Protein AF-A0A7Y0CGP8-F1 (afdb_monomer)

Solvent-accessible surface area (backbone atoms only — not comparable to full-atom values): 11977 Å² total; per-residue (Å²): 141,84,86,83,83,78,82,83,72,78,85,75,73,81,66,82,77,74,82,68,61,51,49,99,84,68,48,44,38,83,77,78,25,70,68,60,69,62,58,56,54,49,53,50,47,45,53,54,45,46,53,53,49,50,52,50,52,49,50,51,42,23,51,72,65,75,47,59,86,71,57,68,70,86,53,56,62,76,55,48,56,51,50,43,59,54,55,66,72,74,56,100,66,58,68,71,59,53,49,54,51,50,51,51,54,50,52,51,53,50,53,52,52,49,48,49,47,61,76,56,30,34,56,62,29,44,98,87,62,47,61,51,63,87,30,59,44,99,87,67,45,70,46,63,55,87,78,53,72,68,57,52,52,52,50,40,52,52,44,50,50,58,56,69,48,39,66,60,51,52,50,57,54,53,53,54,40,54,56,54,53,56,60,56,53,60,69,73,64,63,72,79,74,79,78,79,127

pLDDT: mean 83.54, std 15.17, range [39.06, 98.62]

Radius of gyration: 27.86 Å; Cα contacts (8 Å, |Δi|>4): 158; chains: 1; bounding box: 65×46×109 Å

Secondary structure (DSSP, 8-state):
------------PPPPPP---B-TTS-BHHHH-S--HHHHHHHHHHHHHHHHHHHHHHHHHHHHHT--TTTTTTS-HHHHHHHHHHHHTTS---HHHHHHHHHHHHHHHHHHHHHHHHHHS--B-STTSPBP--EE-TTS-EE-----HHHHHHHHHHHHHHHHHHHHHHHHHHHHHHHHHHHHHHHHTS-------

Structure (mmCIF, N/CA/C/O backbone):
data_AF-A0A7Y0CGP8-F1
#
_entry.id   AF-A0A7Y0CGP8-F1
#
loop_
_atom_site.group_PDB
_atom_site.id
_atom_site.type_symbol
_atom_site.label_atom_id
_atom_site.label_alt_id
_atom_site.label_comp_id
_atom_site.label_asym_id
_atom_site.label_entity_id
_atom_site.label_seq_id
_atom_site.pdbx_PDB_ins_code
_atom_site.Cartn_x
_atom_site.Cartn_y
_atom_site.Cartn_z
_atom_site.occupancy
_atom_site.B_iso_or_equiv
_atom_site.auth_seq_id
_atom_site.auth_comp_id
_atom_site.auth_asym_id
_atom_site.auth_atom_id
_atom_site.pdbx_PDB_model_num
ATOM 1 N N . MET A 1 1 ? 18.234 33.475 -67.971 1.00 39.06 1 MET A N 1
ATOM 2 C CA . MET A 1 1 ? 17.932 32.050 -68.211 1.00 39.06 1 MET A CA 1
ATOM 3 C C . MET A 1 1 ? 18.313 31.293 -66.950 1.00 39.06 1 MET A C 1
ATOM 5 O O . MET A 1 1 ? 19.488 31.055 -66.729 1.00 39.06 1 MET A O 1
ATOM 9 N N . THR A 1 2 ? 17.344 31.040 -66.076 1.00 39.81 2 THR A N 1
ATOM 10 C CA . THR A 1 2 ? 17.516 30.363 -64.780 1.00 39.81 2 THR A CA 1
ATOM 11 C C . THR A 1 2 ? 16.629 29.128 -64.804 1.00 39.81 2 THR A C 1
ATOM 13 O O . THR A 1 2 ? 15.408 29.255 -64.776 1.00 39.81 2 THR A O 1
ATOM 16 N N . GLY A 1 3 ? 17.249 27.958 -64.969 1.00 40.06 3 GLY A N 1
ATOM 17 C CA . GLY A 1 3 ? 16.572 26.664 -65.001 1.00 40.06 3 GLY A CA 1
ATOM 18 C C . GLY A 1 3 ? 16.255 26.188 -63.588 1.00 40.06 3 GLY A C 1
ATOM 19 O O . GLY A 1 3 ? 17.119 26.210 -62.716 1.00 40.06 3 GLY A O 1
ATOM 20 N N . THR A 1 4 ? 15.005 25.800 -63.367 1.00 44.28 4 THR A N 1
ATOM 21 C CA . THR A 1 4 ? 14.509 25.204 -62.125 1.00 44.28 4 THR A CA 1
ATOM 22 C C . THR A 1 4 ? 14.448 23.696 -62.352 1.00 44.28 4 THR A C 1
ATOM 24 O O . THR A 1 4 ? 13.546 23.216 -63.034 1.00 44.28 4 THR A O 1
ATOM 27 N N . GLU A 1 5 ? 15.434 22.950 -61.853 1.00 47.06 5 GLU A N 1
ATOM 28 C CA . GLU A 1 5 ? 15.395 21.485 -61.866 1.00 47.06 5 GLU A CA 1
ATOM 29 C C . GLU A 1 5 ? 14.486 21.001 -60.733 1.00 47.06 5 GLU A C 1
ATOM 31 O O . GLU A 1 5 ? 14.739 21.235 -59.551 1.00 47.06 5 GLU A O 1
ATOM 36 N N . SER A 1 6 ? 13.380 20.369 -61.120 1.00 52.38 6 SER A N 1
ATOM 37 C CA . SER A 1 6 ? 12.450 19.704 -60.216 1.00 52.38 6 SER A CA 1
ATOM 38 C C . SER A 1 6 ? 13.020 18.328 -59.868 1.00 52.38 6 SER A C 1
ATOM 40 O O . SER A 1 6 ? 13.160 17.468 -60.735 1.00 52.38 6 SER A O 1
ATOM 42 N N . LEU A 1 7 ? 13.406 18.148 -58.604 1.00 50.66 7 LEU A N 1
ATOM 43 C CA . LEU A 1 7 ? 13.828 16.865 -58.046 1.00 50.66 7 LEU A CA 1
ATOM 44 C C . LEU A 1 7 ? 12.589 15.997 -57.794 1.00 50.66 7 LEU A C 1
ATOM 46 O O . LEU A 1 7 ? 12.014 16.019 -56.704 1.00 50.66 7 LEU A O 1
ATOM 50 N N . ASP A 1 8 ? 12.200 15.227 -58.811 1.00 56.41 8 ASP A N 1
ATOM 51 C CA . ASP A 1 8 ? 11.311 14.074 -58.664 1.00 56.41 8 ASP A CA 1
ATOM 52 C C . ASP A 1 8 ? 11.961 13.086 -57.688 1.00 56.41 8 ASP A C 1
ATOM 54 O O . ASP A 1 8 ? 12.893 12.348 -58.017 1.00 56.41 8 ASP A O 1
ATOM 58 N N . THR A 1 9 ? 11.504 13.117 -56.438 1.00 55.75 9 THR A N 1
ATOM 59 C CA . THR A 1 9 ? 11.929 12.153 -55.426 1.00 55.75 9 THR A CA 1
ATOM 60 C C . THR A 1 9 ? 11.045 10.922 -55.604 1.00 55.75 9 THR A C 1
ATOM 62 O O . THR A 1 9 ? 9.830 11.048 -55.448 1.00 55.75 9 THR A O 1
ATOM 65 N N . PRO A 1 10 ? 11.595 9.747 -55.961 1.00 60.41 10 PRO A N 1
ATOM 66 C CA . PRO A 1 10 ? 10.784 8.565 -56.192 1.00 60.41 10 PRO A CA 1
ATOM 67 C C . PRO A 1 10 ? 10.008 8.212 -54.926 1.00 60.41 10 PRO A C 1
ATOM 69 O O . PRO A 1 10 ? 10.566 8.171 -53.826 1.00 60.41 10 PRO A O 1
ATOM 72 N N . ASP A 1 11 ? 8.718 7.965 -55.126 1.00 60.84 11 ASP A N 1
ATOM 73 C CA . ASP A 1 11 ? 7.735 7.564 -54.130 1.00 60.84 11 ASP A CA 1
ATOM 74 C C . ASP A 1 11 ? 8.210 6.268 -53.447 1.00 60.84 11 ASP A C 1
ATOM 76 O O . ASP A 1 11 ? 8.036 5.154 -53.951 1.00 60.84 11 ASP A O 1
ATOM 80 N N . ARG A 1 12 ? 8.939 6.407 -52.332 1.00 60.16 12 ARG A N 1
ATOM 81 C CA . ARG A 1 12 ? 9.387 5.272 -51.522 1.00 60.16 12 ARG A CA 1
ATOM 82 C C . ARG A 1 12 ? 8.147 4.677 -50.876 1.00 60.16 12 ARG A C 1
ATOM 84 O O . ARG A 1 12 ? 7.706 5.152 -49.832 1.00 60.16 12 ARG A O 1
ATOM 91 N N . GLN A 1 13 ? 7.618 3.609 -51.470 1.00 60.06 13 GLN A N 1
ATOM 92 C CA . GLN A 1 13 ? 6.652 2.771 -50.775 1.00 60.06 13 GLN A CA 1
ATOM 93 C C . GLN A 1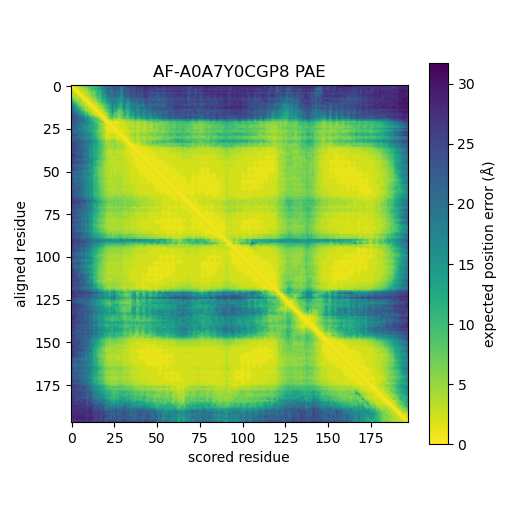 13 ? 7.288 2.306 -49.457 1.00 60.06 13 GLN A C 1
ATOM 95 O O . GLN A 1 13 ? 8.372 1.711 -49.490 1.00 60.06 13 GLN A O 1
ATOM 100 N N . PRO A 1 14 ? 6.677 2.604 -48.295 1.00 64.12 14 PRO A N 1
ATOM 101 C CA . PRO A 1 14 ? 7.176 2.096 -47.032 1.00 64.12 14 PRO A CA 1
ATOM 102 C C . PRO A 1 14 ? 7.122 0.572 -47.113 1.00 64.12 14 PRO A C 1
ATOM 104 O O . PRO A 1 14 ? 6.058 -0.013 -47.318 1.00 64.12 14 PRO A O 1
ATOM 107 N N . GLY A 1 15 ? 8.290 -0.065 -47.019 1.00 61.12 15 GLY A N 1
ATOM 108 C CA . GLY A 1 15 ? 8.369 -1.517 -46.917 1.00 61.12 15 GLY A CA 1
ATOM 109 C C . GLY A 1 15 ? 7.536 -2.019 -45.731 1.00 61.12 15 GLY A C 1
ATOM 110 O O . GLY A 1 15 ? 7.205 -1.232 -44.836 1.00 61.12 15 GLY A O 1
ATOM 111 N N . PRO A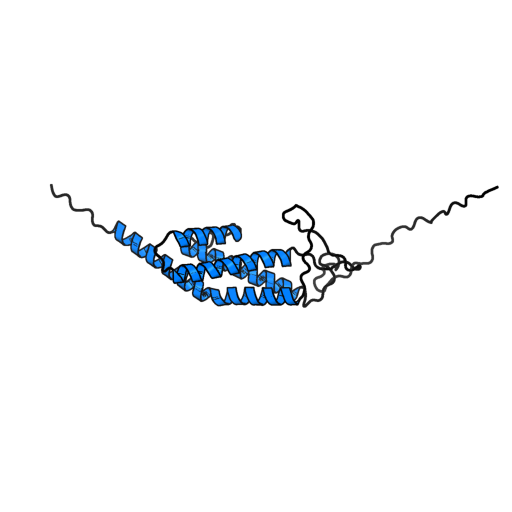 1 16 ? 7.186 -3.318 -45.703 1.00 59.88 16 PRO A N 1
ATOM 112 C CA . PRO A 1 16 ? 6.519 -3.895 -44.545 1.00 59.88 16 PRO A CA 1
ATOM 113 C C . PRO A 1 16 ? 7.337 -3.556 -43.291 1.00 59.88 16 PRO A C 1
ATOM 115 O O . PRO A 1 16 ? 8.571 -3.641 -43.342 1.00 59.88 16 PRO A O 1
ATOM 118 N N . PRO A 1 17 ? 6.689 -3.118 -42.195 1.00 59.69 17 PRO A N 1
ATOM 119 C CA . PRO A 1 17 ? 7.412 -2.786 -40.981 1.00 59.69 17 PRO A CA 1
ATOM 120 C C . PRO A 1 17 ? 8.252 -4.004 -40.579 1.00 59.69 17 PRO A C 1
ATOM 122 O O . PRO A 1 17 ? 7.752 -5.130 -40.684 1.00 59.69 17 PRO A O 1
ATOM 125 N N . PRO A 1 18 ? 9.520 -3.808 -40.176 1.00 65.00 18 PRO A N 1
ATOM 126 C CA . PRO A 1 18 ? 10.351 -4.909 -39.711 1.00 65.00 18 PRO A CA 1
ATOM 127 C C . PRO A 1 18 ? 9.575 -5.678 -38.643 1.00 65.00 18 PRO A C 1
ATOM 129 O O . PRO A 1 18 ? 8.923 -5.062 -37.796 1.00 65.00 18 PRO A O 1
ATOM 132 N N . GLU A 1 19 ? 9.592 -7.010 -38.730 1.00 68.12 19 GLU A N 1
ATOM 133 C CA . GLU A 1 19 ? 8.921 -7.872 -37.763 1.00 68.12 19 GLU A CA 1
ATOM 134 C C . GLU A 1 19 ? 9.382 -7.452 -36.366 1.00 68.12 19 GLU A C 1
ATOM 136 O O . GLU A 1 19 ? 10.567 -7.540 -36.041 1.00 68.12 19 GLU A O 1
ATOM 141 N N . ALA A 1 20 ? 8.465 -6.863 -35.593 1.00 67.31 20 ALA A N 1
ATOM 142 C CA . ALA A 1 20 ? 8.812 -6.285 -34.309 1.00 67.31 20 ALA A CA 1
ATOM 143 C C . ALA A 1 20 ? 9.388 -7.401 -33.441 1.00 67.31 20 ALA A C 1
ATOM 145 O O . ALA A 1 20 ? 8.715 -8.411 -33.216 1.00 67.31 20 ALA A O 1
ATOM 146 N N . ALA A 1 21 ? 10.629 -7.220 -32.983 1.00 77.75 21 ALA A N 1
ATOM 147 C CA . ALA A 1 21 ? 11.232 -8.115 -32.013 1.00 77.75 21 ALA A CA 1
ATOM 148 C C . ALA A 1 21 ? 10.261 -8.285 -30.834 1.00 77.75 21 ALA A C 1
ATOM 150 O O . ALA A 1 21 ? 9.607 -7.329 -30.403 1.00 77.75 21 ALA A O 1
ATOM 151 N N . ARG A 1 22 ? 10.081 -9.538 -30.419 1.00 85.00 22 ARG A N 1
ATOM 152 C CA . ARG A 1 22 ? 9.215 -9.921 -29.309 1.00 85.00 22 ARG A CA 1
ATOM 153 C C . ARG A 1 22 ? 10.081 -10.454 -28.185 1.00 85.00 22 ARG A C 1
ATOM 155 O O . ARG A 1 22 ? 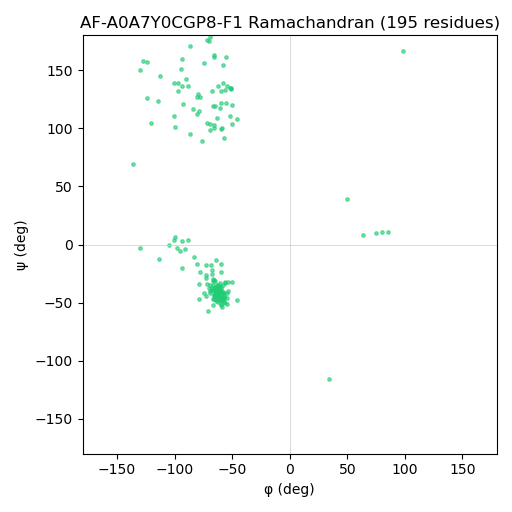11.070 -11.141 -28.448 1.00 85.00 22 ARG A O 1
ATOM 162 N N . ASP A 1 23 ? 9.666 -10.186 -26.958 1.00 83.31 23 ASP A N 1
ATOM 163 C CA . ASP A 1 23 ? 10.279 -10.778 -25.779 1.00 83.31 23 ASP A CA 1
ATOM 164 C C . ASP A 1 23 ? 9.989 -12.290 -25.675 1.00 83.31 23 ASP A C 1
ATOM 166 O O . ASP A 1 23 ? 9.278 -12.893 -26.489 1.00 83.31 23 ASP A O 1
ATOM 170 N N . THR A 1 24 ? 10.536 -12.920 -24.633 1.00 87.31 24 THR A N 1
ATOM 171 C CA . THR A 1 24 ? 10.343 -14.357 -24.364 1.00 87.31 24 THR A CA 1
ATOM 172 C C . THR A 1 24 ? 8.891 -14.742 -24.048 1.00 87.31 24 THR A C 1
ATOM 174 O O . THR A 1 24 ? 8.548 -15.924 -24.101 1.00 87.31 24 THR A O 1
ATOM 177 N N . PHE A 1 25 ? 8.024 -13.762 -23.781 1.00 86.31 25 PHE A N 1
ATOM 178 C CA . PHE A 1 25 ? 6.590 -13.918 -23.534 1.00 86.31 25 PHE A CA 1
ATOM 179 C C . PHE A 1 25 ? 5.738 -13.572 -24.769 1.00 86.31 25 PHE A C 1
ATOM 181 O O . PHE A 1 25 ? 4.507 -13.629 -24.713 1.00 86.31 25 PHE A O 1
ATOM 188 N N . GLY A 1 26 ? 6.371 -13.255 -25.904 1.00 87.31 26 GLY A N 1
ATOM 189 C CA . GLY A 1 26 ? 5.710 -12.931 -27.165 1.00 87.31 26 GLY A CA 1
ATOM 190 C C . GLY A 1 26 ? 5.173 -11.500 -27.253 1.00 87.31 26 GLY A C 1
ATOM 191 O O . GLY A 1 26 ? 4.429 -11.207 -28.202 1.00 87.31 26 GLY A O 1
ATOM 192 N N . VAL A 1 27 ? 5.528 -10.623 -26.308 1.00 84.62 27 VAL A N 1
ATOM 193 C CA . VAL A 1 27 ? 5.152 -9.206 -26.303 1.00 84.62 27 VAL A CA 1
ATOM 194 C C . VAL A 1 27 ? 6.086 -8.434 -27.235 1.00 84.62 27 VAL A C 1
ATOM 196 O O . VAL A 1 27 ? 7.301 -8.533 -27.088 1.00 84.62 27 VAL A O 1
ATOM 199 N N . PRO A 1 28 ? 5.563 -7.654 -28.197 1.00 82.44 28 PRO A N 1
ATOM 200 C CA . PRO A 1 28 ? 6.405 -6.806 -29.033 1.00 82.44 28 PRO A CA 1
ATOM 201 C C . PRO A 1 28 ? 7.148 -5.747 -28.207 1.00 82.44 28 PRO A C 1
ATOM 203 O O . PRO A 1 28 ? 6.519 -5.053 -27.404 1.00 82.44 28 PRO A O 1
ATOM 206 N N . ASP A 1 29 ? 8.440 -5.545 -28.483 1.00 76.50 29 ASP A N 1
ATOM 207 C CA . ASP A 1 29 ? 9.316 -4.571 -27.804 1.00 76.50 29 ASP A CA 1
ATOM 208 C C . ASP A 1 29 ? 8.701 -3.163 -27.729 1.00 76.50 29 ASP A C 1
ATOM 210 O O . ASP A 1 29 ? 8.904 -2.419 -26.774 1.00 76.50 29 ASP A O 1
ATOM 214 N N . ILE A 1 30 ? 7.908 -2.796 -28.738 1.00 74.88 30 ILE A N 1
ATOM 215 C CA . ILE A 1 30 ? 7.262 -1.484 -28.851 1.00 74.88 30 ILE A CA 1
ATOM 216 C C . ILE A 1 30 ? 6.167 -1.230 -27.802 1.00 74.88 30 ILE A C 1
ATOM 218 O O . ILE A 1 30 ? 5.751 -0.086 -27.635 1.00 74.88 30 ILE A O 1
ATOM 222 N N . VAL A 1 31 ? 5.648 -2.274 -27.144 1.00 78.31 31 VAL A N 1
ATOM 223 C CA . VAL A 1 31 ? 4.497 -2.159 -26.230 1.00 78.31 31 VAL A CA 1
ATOM 224 C C . VAL A 1 31 ? 4.921 -1.605 -24.874 1.00 78.31 31 VAL A C 1
ATOM 226 O O . VAL A 1 31 ? 4.266 -0.703 -24.354 1.00 78.31 31 VAL A O 1
ATOM 229 N N . PHE A 1 32 ? 6.005 -2.136 -24.306 1.00 76.50 32 PHE A N 1
ATOM 230 C CA . PHE A 1 32 ? 6.515 -1.723 -22.994 1.00 76.50 32 PHE A CA 1
ATOM 231 C C . PHE A 1 32 ? 7.877 -1.037 -23.060 1.00 76.50 32 PHE A C 1
ATOM 233 O O . PHE A 1 32 ? 8.284 -0.398 -22.091 1.00 76.50 32 PHE A O 1
ATOM 240 N N . GLY A 1 33 ? 8.546 -1.115 -24.210 1.00 75.19 33 GLY A N 1
ATOM 241 C CA . GLY A 1 33 ? 9.900 -0.634 -24.383 1.00 75.19 33 GLY A CA 1
ATOM 242 C C . GLY A 1 33 ? 10.959 -1.704 -24.290 1.00 75.19 33 GLY A C 1
ATOM 243 O O . GLY A 1 33 ? 10.751 -2.805 -23.777 1.00 75.19 33 GLY A O 1
ATOM 244 N N . ARG A 1 34 ? 12.153 -1.319 -24.732 1.00 76.56 34 ARG A N 1
ATOM 245 C CA . ARG A 1 34 ? 13.364 -2.119 -24.581 1.00 76.56 34 ARG A CA 1
ATOM 246 C C . ARG A 1 34 ? 14.015 -1.830 -23.239 1.00 76.56 34 ARG A C 1
ATOM 248 O O . ARG A 1 34 ? 14.804 -0.899 -23.105 1.00 76.56 34 ARG A O 1
ATOM 255 N N . HIS A 1 35 ? 13.692 -2.658 -22.260 1.00 79.56 35 HIS A N 1
ATOM 256 C CA . HIS A 1 35 ? 14.345 -2.658 -20.960 1.00 79.56 35 HIS A CA 1
ATOM 257 C C . HIS A 1 35 ? 14.909 -4.035 -20.646 1.00 79.56 35 HIS A C 1
ATOM 259 O O . HIS A 1 35 ? 14.463 -5.034 -21.206 1.00 79.56 35 HIS A O 1
ATOM 265 N N . ASP A 1 36 ? 15.901 -4.085 -19.757 1.00 82.94 36 ASP A N 1
ATOM 266 C CA . ASP A 1 36 ? 16.378 -5.364 -19.244 1.00 82.94 36 ASP A CA 1
ATOM 267 C C . ASP A 1 36 ? 15.290 -6.069 -18.410 1.00 82.94 36 ASP A C 1
ATOM 269 O O . ASP A 1 36 ? 14.316 -5.467 -17.959 1.00 82.94 36 ASP A O 1
ATOM 273 N N . GLU A 1 37 ? 15.446 -7.375 -18.206 1.00 85.06 37 GLU A N 1
ATOM 274 C CA . GLU A 1 37 ? 14.520 -8.174 -17.393 1.00 85.06 37 GLU A CA 1
ATOM 275 C C . GLU A 1 37 ? 14.570 -7.807 -15.897 1.00 85.06 37 GLU A C 1
ATOM 277 O O . GLU A 1 37 ? 13.619 -8.064 -15.155 1.00 85.06 37 GLU A O 1
ATOM 282 N N . GLN A 1 38 ? 15.664 -7.202 -15.416 1.00 88.00 38 GLN A N 1
ATOM 283 C CA . GLN A 1 38 ? 15.834 -6.882 -13.995 1.00 88.00 38 GLN A CA 1
ATOM 284 C C . GLN A 1 38 ? 14.901 -5.745 -13.582 1.00 88.00 38 GLN A C 1
ATOM 286 O O . GLN A 1 38 ? 14.072 -5.926 -12.695 1.00 88.00 38 GLN A O 1
ATOM 291 N N . PHE A 1 39 ? 15.008 -4.606 -14.250 1.00 87.19 39 PHE A N 1
ATOM 292 C CA . PHE A 1 39 ? 13.931 -4.048 -15.045 1.00 87.19 39 PHE A CA 1
ATOM 293 C C . PHE A 1 39 ? 12.466 -4.232 -14.616 1.00 87.19 39 PHE A C 1
ATOM 295 O O . PHE A 1 39 ? 11.979 -3.827 -13.554 1.00 87.19 39 PHE A O 1
ATOM 302 N N . TYR A 1 40 ? 11.776 -4.963 -15.492 1.00 87.50 40 TYR A N 1
ATOM 303 C CA . TYR A 1 40 ? 10.431 -5.491 -15.303 1.00 87.50 40 TYR A CA 1
ATOM 304 C C . TYR A 1 40 ? 10.295 -6.373 -14.056 1.00 87.50 40 TYR A C 1
ATOM 306 O O . TYR A 1 40 ? 9.257 -6.342 -13.390 1.00 87.50 40 TYR A O 1
ATOM 314 N N . GLY A 1 41 ? 11.341 -7.109 -13.675 1.00 91.62 41 GLY A N 1
ATOM 315 C CA . GLY A 1 41 ? 11.371 -7.880 -12.435 1.00 91.62 41 GLY A CA 1
ATOM 316 C C . GLY A 1 41 ? 11.222 -7.016 -11.175 1.00 91.62 41 GLY A C 1
ATOM 317 O O . GLY A 1 41 ? 10.569 -7.441 -10.213 1.00 91.62 41 GLY A O 1
ATOM 318 N N . ALA A 1 42 ? 11.797 -5.814 -11.155 1.00 92.94 42 ALA A N 1
ATOM 319 C CA . ALA A 1 42 ? 11.651 -4.841 -10.078 1.00 92.94 42 ALA A CA 1
ATOM 320 C C . ALA A 1 42 ? 10.253 -4.213 -10.109 1.00 92.94 42 ALA A C 1
ATOM 322 O O . ALA A 1 42 ? 9.574 -4.175 -9.079 1.00 92.94 42 ALA A O 1
ATOM 323 N N . LEU A 1 43 ? 9.770 -3.832 -11.295 1.00 91.50 43 LEU A N 1
ATOM 324 C CA . LEU A 1 43 ? 8.417 -3.300 -11.479 1.00 91.50 43 LEU A CA 1
ATOM 325 C C . LEU A 1 43 ? 7.331 -4.273 -10.997 1.00 91.50 43 LEU A C 1
ATOM 327 O O . LEU A 1 43 ? 6.418 -3.887 -10.263 1.00 91.50 43 LEU A O 1
ATOM 331 N N . GLY A 1 44 ? 7.456 -5.553 -11.350 1.00 93.75 44 GLY A N 1
ATOM 332 C CA . GLY A 1 44 ? 6.547 -6.607 -10.906 1.00 93.75 44 GLY A CA 1
ATOM 333 C C . GLY A 1 44 ? 6.545 -6.781 -9.384 1.00 93.75 44 GLY A C 1
ATOM 334 O O . GLY A 1 44 ? 5.483 -6.952 -8.782 1.00 93.75 44 GLY A O 1
ATOM 335 N N . ARG A 1 45 ? 7.711 -6.659 -8.732 1.00 97.31 45 ARG A N 1
ATOM 336 C CA . ARG A 1 45 ? 7.819 -6.685 -7.261 1.00 97.31 45 ARG A CA 1
ATOM 337 C C . ARG A 1 45 ? 7.143 -5.479 -6.617 1.00 97.31 45 ARG A C 1
ATOM 339 O O . ARG A 1 45 ? 6.407 -5.668 -5.651 1.00 97.31 45 ARG A O 1
ATOM 346 N N . VAL A 1 46 ? 7.328 -4.275 -7.165 1.00 96.25 46 VAL A N 1
ATOM 347 C CA . VAL A 1 46 ? 6.610 -3.067 -6.718 1.00 96.25 46 VAL A CA 1
ATOM 348 C C . VAL A 1 46 ? 5.099 -3.282 -6.817 1.00 96.25 46 VAL A C 1
ATOM 350 O O . VAL A 1 46 ? 4.382 -3.061 -5.839 1.00 96.25 46 VAL A O 1
ATOM 353 N N . ALA A 1 47 ? 4.607 -3.766 -7.962 1.00 96.06 47 ALA A N 1
ATOM 354 C CA . ALA A 1 47 ? 3.184 -4.023 -8.171 1.00 96.06 47 ALA A CA 1
ATOM 355 C C . ALA A 1 47 ? 2.625 -5.061 -7.183 1.00 96.06 47 ALA A C 1
ATOM 357 O O . ALA A 1 47 ? 1.591 -4.812 -6.557 1.00 96.06 47 ALA A O 1
ATOM 358 N N . GLY A 1 48 ? 3.316 -6.193 -7.013 1.00 98.06 48 GLY A N 1
ATOM 359 C CA . GLY A 1 48 ? 2.898 -7.277 -6.124 1.00 98.06 48 GLY A CA 1
ATOM 360 C C . GLY A 1 48 ? 2.902 -6.885 -4.645 1.00 98.06 48 GLY A C 1
ATOM 361 O O . GLY A 1 48 ? 1.923 -7.128 -3.938 1.00 98.06 48 GLY A O 1
ATOM 362 N N . LEU A 1 49 ? 3.966 -6.225 -4.173 1.00 98.38 49 LEU A N 1
ATOM 363 C CA . LEU A 1 49 ? 4.058 -5.754 -2.787 1.00 98.38 49 LEU A CA 1
ATOM 364 C C . LEU A 1 49 ? 3.013 -4.677 -2.482 1.00 98.38 49 LEU A C 1
ATOM 366 O O . LEU A 1 49 ? 2.392 -4.710 -1.420 1.00 98.38 49 LEU A O 1
ATOM 370 N N . ALA A 1 50 ? 2.776 -3.752 -3.415 1.00 98.19 50 ALA A N 1
ATOM 371 C CA . ALA A 1 50 ? 1.731 -2.749 -3.262 1.00 98.19 50 ALA A CA 1
ATOM 372 C C . ALA A 1 50 ? 0.336 -3.381 -3.212 1.00 98.19 50 ALA A C 1
ATOM 374 O O . ALA A 1 50 ? -0.447 -3.023 -2.339 1.00 98.19 50 ALA A O 1
ATOM 375 N N . ALA A 1 51 ? 0.037 -4.359 -4.073 1.00 97.88 51 ALA A N 1
ATOM 376 C CA . ALA A 1 51 ? -1.238 -5.076 -4.030 1.00 97.88 51 ALA A CA 1
ATOM 377 C C . ALA A 1 51 ? -1.455 -5.790 -2.681 1.00 97.88 51 ALA A C 1
ATOM 379 O O . ALA A 1 51 ? -2.543 -5.715 -2.108 1.00 97.88 51 ALA A O 1
ATOM 380 N N . LEU A 1 52 ? -0.407 -6.418 -2.134 1.00 98.38 52 LEU A N 1
ATOM 381 C CA . LEU A 1 52 ? -0.445 -7.024 -0.800 1.00 98.38 52 LEU A CA 1
ATOM 382 C C . LEU A 1 52 ? -0.692 -5.982 0.302 1.00 98.38 52 LEU A C 1
ATOM 384 O O . LEU A 1 52 ? -1.467 -6.231 1.227 1.00 98.38 52 LEU A O 1
ATOM 388 N N . LEU A 1 53 ? -0.045 -4.818 0.216 1.00 98.50 53 LEU A N 1
ATOM 389 C CA . LEU A 1 53 ? -0.249 -3.718 1.157 1.00 98.50 53 LEU A CA 1
ATOM 390 C C . LEU A 1 53 ? -1.679 -3.161 1.079 1.00 98.50 53 LEU A C 1
ATOM 392 O O . LEU A 1 53 ? -2.305 -2.953 2.117 1.00 98.50 53 LEU A O 1
ATOM 396 N N . GLU A 1 54 ? -2.222 -2.960 -0.125 1.00 98.31 54 GLU A N 1
ATOM 397 C CA . GLU A 1 54 ? -3.611 -2.528 -0.321 1.00 98.31 54 GLU A CA 1
ATOM 398 C C . GLU A 1 54 ? -4.604 -3.494 0.326 1.00 98.31 54 GLU A C 1
ATOM 400 O O . GLU A 1 54 ? -5.522 -3.058 1.023 1.00 98.31 54 GLU A O 1
ATOM 405 N N . GLU A 1 55 ? -4.410 -4.798 0.130 1.00 98.06 55 GLU A N 1
ATOM 406 C CA . GLU A 1 55 ? -5.281 -5.816 0.713 1.00 98.06 55 GLU A CA 1
ATOM 407 C C . GLU A 1 55 ? -5.247 -5.784 2.240 1.00 98.06 55 GLU A C 1
ATOM 409 O O . GLU A 1 55 ? -6.282 -5.799 2.903 1.00 98.06 55 GLU A O 1
ATOM 414 N N . ARG A 1 56 ? -4.060 -5.631 2.819 1.00 98.31 56 ARG A N 1
ATOM 415 C CA . ARG A 1 56 ? -3.895 -5.498 4.268 1.00 98.31 56 ARG A CA 1
ATOM 416 C C . ARG A 1 56 ? -4.588 -4.262 4.825 1.00 98.31 56 ARG A C 1
ATOM 418 O O . ARG A 1 56 ? -5.261 -4.342 5.850 1.00 98.31 56 ARG A O 1
ATOM 425 N N . LEU A 1 57 ? -4.508 -3.129 4.131 1.00 98.50 57 LEU A N 1
ATOM 426 C CA . LEU A 1 57 ? -5.272 -1.940 4.510 1.00 98.50 57 LEU A CA 1
ATOM 427 C C . LEU A 1 57 ? -6.786 -2.213 4.479 1.00 98.50 57 LEU A C 1
ATOM 429 O O . LEU A 1 57 ? -7.487 -1.790 5.399 1.00 98.50 57 LEU A O 1
ATOM 433 N N . ARG A 1 58 ? -7.300 -2.961 3.490 1.00 98.31 58 ARG A N 1
ATOM 434 C CA . ARG A 1 58 ? -8.718 -3.374 3.474 1.00 98.31 58 ARG A CA 1
ATOM 435 C C . ARG A 1 58 ? -9.065 -4.241 4.680 1.00 98.31 58 ARG A C 1
ATOM 437 O O . ARG A 1 58 ? -10.060 -3.954 5.342 1.00 98.31 58 ARG A O 1
ATOM 444 N N . VAL A 1 59 ? -8.222 -5.215 5.021 1.00 97.94 59 VAL A N 1
ATOM 445 C CA . VAL A 1 59 ? -8.415 -6.077 6.199 1.00 97.94 59 VAL A CA 1
ATOM 446 C C . VAL A 1 59 ? -8.461 -5.264 7.499 1.00 97.94 59 VAL A C 1
ATOM 448 O O . VAL A 1 59 ? -9.297 -5.549 8.357 1.00 97.94 59 VAL A O 1
ATOM 451 N N . LEU A 1 60 ? -7.645 -4.210 7.659 1.00 97.44 60 LEU A N 1
ATOM 452 C CA . LEU A 1 60 ? -7.762 -3.323 8.833 1.00 97.44 60 LEU A CA 1
ATOM 453 C C . LEU A 1 60 ? -9.120 -2.643 8.897 1.00 97.44 60 LEU A C 1
ATOM 455 O O . LEU A 1 60 ? -9.721 -2.579 9.968 1.00 97.44 60 LEU A O 1
ATOM 459 N N . LEU A 1 61 ? -9.594 -2.118 7.766 1.00 97.56 61 LEU A N 1
ATOM 460 C CA . LEU A 1 61 ? -10.886 -1.448 7.721 1.00 97.56 61 LEU A CA 1
ATOM 461 C C . LEU A 1 61 ? -12.015 -2.433 8.045 1.00 97.56 61 LEU A C 1
ATOM 463 O O . LEU A 1 61 ? -12.860 -2.136 8.885 1.00 97.56 61 LEU A O 1
ATOM 467 N N . GLN A 1 62 ? -11.990 -3.627 7.452 1.00 97.38 62 GLN A N 1
ATOM 468 C CA . GLN A 1 62 ? -12.938 -4.701 7.760 1.00 97.38 62 GLN A CA 1
ATOM 469 C C . GLN A 1 62 ? -12.913 -5.057 9.250 1.00 97.38 62 GLN A C 1
ATOM 471 O O . GLN A 1 62 ? -13.967 -5.127 9.875 1.00 97.38 62 GLN A O 1
ATOM 476 N N . THR A 1 63 ? -11.724 -5.163 9.849 1.00 96.00 63 THR A N 1
ATOM 477 C CA . THR A 1 63 ? -11.549 -5.441 11.286 1.00 96.00 63 THR A CA 1
ATOM 478 C C . THR A 1 63 ? -12.153 -4.343 12.165 1.00 96.00 63 THR A C 1
ATOM 480 O O . THR A 1 63 ? -12.818 -4.640 13.157 1.00 96.00 63 THR A O 1
ATOM 483 N N . LEU A 1 64 ? -11.964 -3.070 11.804 1.00 94.69 64 LEU A N 1
ATOM 484 C CA . LEU A 1 64 ? -12.519 -1.925 12.541 1.00 94.69 64 LEU A CA 1
ATOM 485 C C . LEU A 1 64 ? -14.049 -1.853 12.478 1.00 94.69 64 LEU A C 1
ATOM 487 O O . LEU A 1 64 ? -14.674 -1.339 13.410 1.00 94.69 64 LEU A O 1
ATOM 491 N N . HIS A 1 65 ? -14.630 -2.352 11.387 1.00 95.31 65 HIS A N 1
ATOM 492 C CA . HIS A 1 65 ? -16.071 -2.385 11.148 1.00 95.31 65 HIS A CA 1
ATOM 493 C C . HIS A 1 65 ? -16.729 -3.731 11.479 1.00 95.31 65 HIS A C 1
ATOM 495 O O . HIS A 1 65 ? -17.945 -3.826 11.339 1.00 95.31 65 HIS A O 1
ATOM 501 N N . GLN A 1 66 ? -15.959 -4.750 11.886 1.00 94.88 66 GLN A N 1
ATOM 502 C CA . GLN A 1 66 ? -16.430 -6.139 12.027 1.00 94.88 66 GLN A CA 1
ATOM 503 C C . GLN A 1 66 ? -17.176 -6.631 10.777 1.00 94.88 66 GLN A C 1
ATOM 505 O O . GLN A 1 66 ? -18.205 -7.301 10.855 1.00 94.88 66 GLN A O 1
ATOM 510 N N . ALA A 1 67 ? -16.674 -6.239 9.609 1.00 96.75 67 ALA A N 1
ATOM 511 C CA . ALA A 1 67 ? -17.284 -6.553 8.329 1.00 96.75 67 ALA A CA 1
ATOM 512 C C . ALA A 1 67 ? -16.679 -7.827 7.722 1.00 96.75 67 ALA A C 1
ATOM 514 O O . ALA A 1 67 ? -15.565 -8.227 8.065 1.00 96.75 67 ALA A O 1
ATOM 515 N N . ASP A 1 68 ? -17.411 -8.452 6.799 1.00 96.44 68 ASP A N 1
ATOM 516 C CA . ASP A 1 68 ? -16.916 -9.601 6.042 1.00 96.44 68 ASP A CA 1
ATOM 517 C C . ASP A 1 68 ? -15.810 -9.222 5.034 1.00 96.44 68 ASP A C 1
ATOM 519 O O . ASP A 1 68 ? -15.486 -8.052 4.819 1.00 96.44 68 ASP A O 1
ATOM 523 N N . GLN A 1 69 ? -15.232 -10.235 4.383 1.00 93.88 69 GLN A N 1
ATOM 524 C CA . GLN A 1 69 ? -14.162 -10.052 3.399 1.00 93.88 69 GLN A CA 1
ATOM 525 C C . GLN A 1 69 ? -14.629 -9.342 2.113 1.00 93.88 69 GLN A C 1
ATOM 527 O O . GLN A 1 69 ? -13.821 -8.722 1.419 1.00 93.88 69 GLN A O 1
ATOM 532 N N . ALA A 1 70 ? -15.914 -9.430 1.761 1.00 96.00 70 ALA A N 1
ATOM 533 C CA . ALA A 1 70 ? -16.453 -8.785 0.566 1.00 96.00 70 ALA A CA 1
ATOM 534 C C . ALA A 1 70 ? -16.674 -7.280 0.786 1.00 96.00 70 ALA A C 1
ATOM 536 O O . ALA A 1 70 ? -16.660 -6.493 -0.174 1.00 96.00 70 ALA A O 1
ATOM 537 N N . ALA A 1 71 ? -16.838 -6.861 2.041 1.00 96.50 71 ALA A N 1
ATOM 538 C CA . ALA A 1 71 ? -16.963 -5.467 2.409 1.00 96.50 71 ALA A CA 1
ATOM 539 C C . ALA A 1 71 ? -15.752 -4.669 1.914 1.00 96.50 71 ALA A C 1
ATOM 541 O O . ALA A 1 71 ? -14.594 -5.052 2.075 1.00 96.50 71 ALA A O 1
ATOM 542 N N . PHE A 1 72 ? -16.032 -3.524 1.292 1.00 97.19 72 PHE A N 1
ATOM 543 C CA . PHE A 1 72 ? -15.027 -2.587 0.783 1.00 97.19 72 PHE A CA 1
ATOM 544 C C . PHE A 1 72 ? -14.113 -3.116 -0.342 1.00 97.19 72 PHE A C 1
ATOM 546 O O . PHE A 1 72 ? -13.217 -2.385 -0.760 1.00 97.19 72 PHE A O 1
ATOM 553 N N . ALA A 1 73 ? -14.355 -4.303 -0.914 1.00 94.81 73 ALA A N 1
ATOM 554 C CA . ALA A 1 73 ? -13.504 -4.876 -1.969 1.00 94.81 73 ALA A CA 1
ATOM 555 C C . ALA A 1 73 ? -13.335 -3.958 -3.201 1.00 94.81 73 ALA A C 1
ATOM 557 O O . ALA A 1 73 ? -12.283 -3.929 -3.832 1.00 94.81 73 ALA A O 1
ATOM 558 N N . ARG A 1 74 ? -14.359 -3.156 -3.528 1.00 95.19 74 ARG A N 1
ATOM 559 C CA . ARG A 1 74 ? -14.344 -2.188 -4.646 1.00 95.19 74 ARG A CA 1
ATOM 560 C C . ARG A 1 74 ? -13.915 -0.776 -4.238 1.00 95.19 74 ARG A C 1
ATOM 562 O O . ARG A 1 74 ? -13.984 0.148 -5.048 1.00 95.19 74 ARG A O 1
ATOM 569 N N . MET A 1 75 ? -13.541 -0.571 -2.978 1.00 97.75 75 MET A N 1
ATOM 570 C CA . MET A 1 75 ? -13.164 0.745 -2.481 1.00 97.75 75 MET A CA 1
ATOM 571 C C . MET A 1 75 ? -11.732 1.085 -2.930 1.00 97.75 75 MET A C 1
ATOM 573 O O . MET A 1 75 ? -10.809 0.317 -2.653 1.00 97.75 75 MET A O 1
ATOM 577 N N . PRO A 1 76 ? -11.510 2.246 -3.578 1.00 96.19 76 PRO A N 1
ATOM 578 C CA . PRO A 1 76 ? -10.162 2.714 -3.887 1.00 96.19 76 PRO A CA 1
ATOM 579 C C . PRO A 1 76 ? -9.327 2.867 -2.614 1.00 96.19 76 PRO A C 1
ATOM 581 O O . PRO A 1 76 ? -9.819 3.409 -1.621 1.00 96.19 76 PRO A O 1
ATOM 584 N N . VAL A 1 77 ? -8.052 2.468 -2.648 1.00 95.94 77 VAL A N 1
ATOM 585 C CA . VAL A 1 77 ? -7.206 2.433 -1.440 1.00 95.94 77 VAL A CA 1
ATOM 586 C C . VAL A 1 77 ? -7.075 3.792 -0.740 1.00 95.94 77 VAL A C 1
ATOM 588 O O . VAL A 1 77 ? -7.100 3.859 0.485 1.00 95.94 77 VAL A O 1
ATOM 591 N N . GLY A 1 78 ? -7.049 4.902 -1.486 1.00 95.12 78 GLY A N 1
ATOM 592 C CA . GLY A 1 78 ? -7.043 6.242 -0.887 1.00 95.12 78 GLY A CA 1
ATOM 593 C C . GLY A 1 78 ? -8.282 6.530 -0.025 1.00 95.12 78 GLY A C 1
ATOM 594 O O . GLY A 1 78 ? -8.181 7.207 0.999 1.00 95.12 78 GLY A O 1
ATOM 595 N N . LYS A 1 79 ? -9.448 5.972 -0.390 1.00 97.50 79 LYS A N 1
ATOM 596 C CA . LYS A 1 79 ? -10.659 6.034 0.443 1.00 97.50 79 LYS A CA 1
ATOM 597 C C . LYS A 1 79 ? -10.553 5.094 1.642 1.00 97.50 79 LYS A C 1
ATOM 599 O O . LYS A 1 79 ? -10.872 5.528 2.740 1.00 97.50 79 LYS A O 1
ATOM 604 N N . VAL A 1 80 ? -10.026 3.880 1.459 1.00 98.19 80 VAL A N 1
ATOM 605 C CA . VAL A 1 80 ? -9.782 2.928 2.562 1.00 98.19 80 VAL A CA 1
ATOM 606 C 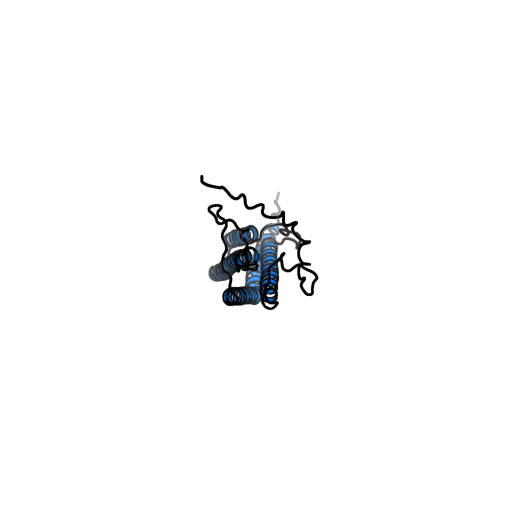C . VAL A 1 80 ? -8.931 3.576 3.659 1.00 98.19 80 VAL A C 1
ATOM 608 O O . VAL A 1 80 ? -9.347 3.621 4.813 1.00 98.19 80 VAL A O 1
ATOM 611 N N . VAL A 1 81 ? -7.790 4.180 3.306 1.00 98.00 81 VAL A N 1
ATOM 612 C CA . VAL A 1 81 ? -6.910 4.877 4.266 1.00 98.00 81 VAL A CA 1
ATOM 613 C C . VAL A 1 81 ? -7.639 6.018 4.982 1.00 98.00 81 VAL A C 1
ATOM 615 O O . VAL A 1 81 ? -7.473 6.201 6.191 1.00 98.00 81 VAL A O 1
ATOM 618 N N . LYS A 1 82 ? -8.457 6.791 4.257 1.00 97.50 82 LYS A N 1
ATOM 619 C CA . LYS A 1 82 ? -9.248 7.884 4.837 1.00 97.50 82 LYS A CA 1
ATOM 620 C C . LYS A 1 82 ? -10.264 7.369 5.862 1.00 97.50 82 LYS A C 1
ATOM 622 O O . LYS A 1 82 ? -10.355 7.955 6.940 1.00 97.50 82 LYS A O 1
ATOM 627 N N . GLU A 1 83 ? -10.981 6.291 5.553 1.00 97.81 83 GLU A N 1
ATOM 628 C CA . GLU A 1 83 ? -11.963 5.689 6.463 1.00 97.81 83 GLU A CA 1
ATOM 629 C C . GLU A 1 83 ? -11.296 5.119 7.720 1.00 97.81 83 GLU A C 1
ATOM 631 O O . GLU A 1 83 ? -11.736 5.422 8.828 1.00 97.81 83 GLU A O 1
ATOM 636 N N . ILE A 1 84 ? -10.162 4.416 7.584 1.00 97.06 84 ILE A N 1
ATOM 637 C CA . ILE A 1 84 ? -9.397 3.912 8.740 1.00 97.06 84 ILE A CA 1
ATOM 638 C C . ILE A 1 84 ? -9.006 5.071 9.668 1.00 97.06 84 ILE A C 1
ATOM 640 O O . ILE A 1 84 ? -9.218 5.001 10.878 1.00 97.06 84 ILE A O 1
ATOM 644 N N . ARG A 1 85 ? -8.481 6.176 9.116 1.00 96.25 85 ARG A N 1
ATOM 645 C CA . ARG A 1 85 ? -8.144 7.379 9.902 1.00 96.25 85 ARG A CA 1
ATOM 646 C C . ARG A 1 85 ? -9.366 7.991 10.586 1.00 96.25 85 ARG A C 1
ATOM 648 O O . ARG A 1 85 ? -9.235 8.529 11.683 1.00 96.25 85 ARG A O 1
ATOM 655 N N . GLY A 1 86 ? -10.527 7.942 9.939 1.00 95.50 86 GLY A N 1
ATOM 656 C CA . GLY A 1 86 ? -11.796 8.375 10.517 1.00 95.50 86 GLY A CA 1
ATOM 657 C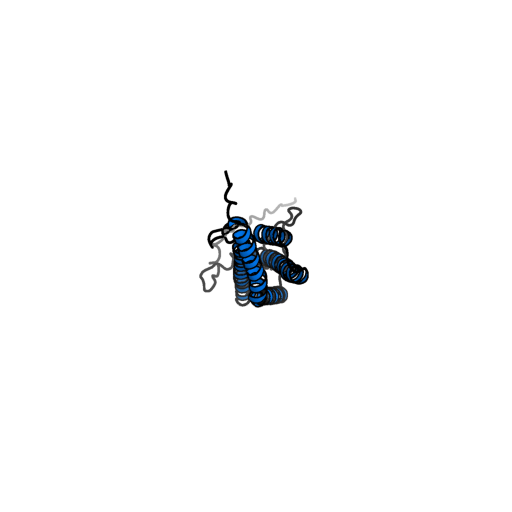 C . GLY A 1 86 ? -12.191 7.517 11.714 1.00 95.50 86 GLY A C 1
ATOM 658 O O . GLY A 1 86 ? -12.491 8.057 12.776 1.00 95.50 86 GLY A O 1
ATOM 659 N N . GLU A 1 87 ? -12.127 6.194 11.574 1.00 94.19 87 GLU A N 1
ATOM 660 C CA . GLU A 1 87 ? -12.426 5.257 12.658 1.00 94.19 87 GLU A CA 1
ATOM 661 C C . GLU A 1 87 ? -11.458 5.394 13.833 1.00 94.19 87 GLU A C 1
ATOM 663 O O . GLU A 1 87 ? -11.907 5.359 14.979 1.00 94.19 87 GLU A O 1
ATOM 668 N N . ILE A 1 88 ? -10.162 5.623 13.579 1.00 91.75 88 ILE A N 1
ATOM 669 C CA . ILE A 1 88 ? -9.151 5.825 14.634 1.00 91.75 88 ILE A CA 1
ATOM 670 C C . ILE A 1 88 ? -9.526 6.926 15.620 1.00 91.75 88 ILE A C 1
ATOM 672 O O . ILE A 1 88 ? -9.279 6.788 16.814 1.00 91.75 88 ILE A O 1
ATOM 676 N N . LYS A 1 89 ? -10.229 7.956 15.158 1.00 89.81 89 LYS A N 1
ATOM 677 C CA . LYS A 1 89 ? -10.631 9.093 15.991 1.00 89.81 89 LYS A CA 1
ATOM 678 C C . LYS A 1 89 ? -11.901 8.860 16.817 1.00 89.81 89 LYS A C 1
ATOM 680 O O . LYS A 1 89 ? -12.225 9.696 17.650 1.00 89.81 89 LYS A O 1
ATOM 685 N N . LYS A 1 90 ? -12.651 7.776 16.580 1.00 87.44 90 LYS A N 1
ATOM 686 C CA . LYS A 1 90 ? -14.002 7.570 17.149 1.00 87.44 90 LYS A CA 1
ATOM 687 C C . LYS A 1 90 ? -14.044 6.747 18.441 1.00 87.44 90 LYS A C 1
ATOM 689 O O . LYS A 1 90 ? -15.131 6.546 18.971 1.00 87.44 90 LYS A O 1
ATOM 694 N N . GLY A 1 91 ? -12.928 6.190 18.910 1.00 77.69 91 GLY A N 1
ATOM 695 C CA . GLY A 1 91 ? -12.926 5.262 20.049 1.00 77.69 91 GLY A CA 1
ATOM 696 C C . GLY A 1 91 ? -11.944 5.657 21.150 1.00 77.69 91 GLY A C 1
ATOM 697 O O . GLY A 1 91 ? -10.973 6.350 20.855 1.00 77.69 91 GLY A O 1
ATOM 698 N N . PRO A 1 92 ? -12.159 5.187 22.392 1.00 78.19 92 PRO A N 1
ATOM 699 C CA . PRO A 1 92 ? -11.187 5.332 23.468 1.00 78.19 92 PRO A CA 1
ATOM 700 C C . PRO A 1 92 ? -9.981 4.438 23.158 1.00 78.19 92 PRO A C 1
ATOM 702 O O . PRO A 1 92 ? -10.058 3.216 23.260 1.00 78.19 92 PRO A O 1
ATOM 705 N N . ARG A 1 93 ? -8.888 5.042 22.698 1.00 85.88 93 ARG A N 1
ATOM 706 C CA . ARG A 1 93 ? -7.654 4.354 22.295 1.00 85.88 93 ARG A CA 1
ATOM 707 C C . ARG A 1 93 ? -6.482 5.033 22.978 1.00 85.88 93 ARG A C 1
ATOM 709 O O . ARG A 1 93 ? -6.543 6.232 23.239 1.00 85.88 93 ARG A O 1
ATOM 716 N N . ALA A 1 94 ? -5.424 4.283 23.258 1.00 89.31 94 ALA A N 1
ATOM 717 C CA . ALA A 1 94 ? -4.212 4.890 23.782 1.00 89.31 94 ALA A CA 1
ATOM 718 C C . ALA A 1 94 ? -3.577 5.784 22.705 1.00 89.31 94 ALA A C 1
ATOM 720 O O . ALA A 1 94 ? -3.386 5.344 21.569 1.00 89.31 94 ALA A O 1
ATOM 721 N N . ASP A 1 95 ? -3.203 7.015 23.064 1.00 91.31 95 ASP A N 1
ATOM 722 C CA . ASP A 1 95 ? -2.633 7.994 22.124 1.00 91.31 95 ASP A CA 1
ATOM 723 C C . ASP A 1 95 ? -1.429 7.432 21.359 1.00 91.31 95 ASP A C 1
ATOM 725 O O . ASP A 1 95 ? -1.327 7.584 20.142 1.00 91.31 95 ASP A O 1
ATOM 729 N N . ARG A 1 96 ? -0.571 6.678 22.056 1.00 95.00 96 ARG A N 1
ATOM 730 C CA . ARG A 1 96 ? 0.596 6.011 21.466 1.00 95.00 96 ARG A CA 1
ATOM 731 C C . ARG A 1 96 ? 0.219 4.998 20.382 1.00 95.00 96 ARG A C 1
ATOM 733 O O . ARG A 1 96 ? 0.899 4.897 19.367 1.00 95.00 96 ARG A O 1
ATOM 740 N N . GLU A 1 97 ? -0.844 4.225 20.581 1.00 95.69 97 GLU A N 1
ATOM 741 C CA . GLU A 1 97 ? -1.294 3.252 19.580 1.00 95.69 97 GLU A CA 1
ATOM 742 C C . GLU A 1 97 ? -1.871 3.965 18.351 1.00 95.69 97 GLU A C 1
ATOM 744 O O . GLU A 1 97 ? -1.574 3.591 17.214 1.00 95.69 97 GLU A O 1
ATOM 749 N N . CYS A 1 98 ? -2.648 5.031 18.571 1.00 95.12 98 CYS A N 1
ATOM 750 C CA . CYS A 1 98 ? -3.146 5.896 17.501 1.00 95.12 98 CYS A CA 1
ATOM 751 C C . CYS A 1 98 ? -2.005 6.509 16.682 1.00 95.12 98 CYS A C 1
ATOM 753 O O . CYS A 1 98 ? -2.098 6.559 15.455 1.00 95.12 98 CYS A O 1
ATOM 755 N N . GLU A 1 99 ? -0.931 6.945 17.338 1.00 95.50 99 GLU A N 1
ATOM 756 C CA . GLU A 1 99 ? 0.264 7.494 16.694 1.00 95.50 99 GLU A CA 1
ATOM 757 C C . GLU A 1 99 ? 0.988 6.448 15.833 1.00 95.50 99 GLU A C 1
ATOM 759 O O . GLU A 1 99 ? 1.311 6.724 14.673 1.00 95.50 99 GLU A O 1
ATOM 764 N N . ILE A 1 100 ? 1.179 5.228 16.352 1.00 97.19 100 ILE A N 1
ATOM 765 C CA . ILE A 1 100 ? 1.816 4.120 15.620 1.00 97.19 100 ILE A CA 1
ATOM 766 C C . ILE A 1 100 ? 1.025 3.794 14.348 1.00 97.19 100 ILE A C 1
ATOM 768 O O . ILE A 1 100 ? 1.584 3.780 13.248 1.00 97.19 100 ILE A O 1
ATOM 772 N N . VAL A 1 101 ? -0.289 3.574 14.473 1.00 97.06 101 VAL A N 1
ATOM 773 C CA . VAL A 1 101 ? -1.136 3.254 13.313 1.00 97.06 101 VAL A CA 1
ATOM 774 C C . VAL A 1 101 ? -1.238 4.455 12.367 1.00 97.06 101 VAL A C 1
ATOM 776 O O . VAL A 1 101 ? -1.206 4.289 11.149 1.00 97.06 101 VAL A O 1
ATOM 779 N N . GLY A 1 102 ? -1.312 5.676 12.897 1.00 97.06 102 GLY A N 1
ATOM 780 C CA . GLY A 1 102 ? -1.329 6.906 12.109 1.00 97.06 102 GLY A CA 1
ATOM 781 C C . GLY A 1 102 ? -0.088 7.053 11.229 1.00 97.06 102 GLY A C 1
ATOM 782 O O . GLY A 1 102 ? -0.220 7.288 10.025 1.00 97.06 102 GLY A O 1
ATOM 783 N N . THR A 1 103 ? 1.094 6.841 11.809 1.00 97.69 103 THR A N 1
ATOM 784 C CA . THR A 1 103 ? 2.386 6.874 11.107 1.00 97.69 103 THR A CA 1
ATOM 785 C C . THR A 1 103 ? 2.440 5.813 10.014 1.00 97.69 103 THR A C 1
ATOM 787 O O . THR A 1 103 ? 2.724 6.135 8.859 1.00 97.69 103 THR A O 1
ATOM 790 N N . TYR A 1 104 ? 2.049 4.577 10.337 1.00 98.38 104 TYR A N 1
ATOM 791 C CA . TYR A 1 104 ? 1.955 3.493 9.361 1.00 98.38 104 TYR A CA 1
ATOM 792 C C . TYR A 1 104 ? 1.069 3.862 8.162 1.00 98.38 104 TYR A C 1
ATOM 794 O O . TYR A 1 104 ? 1.466 3.688 7.011 1.00 98.38 104 TYR A O 1
ATOM 802 N N . LEU A 1 105 ? -0.114 4.437 8.406 1.00 98.12 105 LEU A N 1
ATOM 803 C CA . LEU A 1 105 ? -1.043 4.845 7.346 1.00 98.12 105 LEU A CA 1
ATOM 804 C C . LEU A 1 105 ? -0.509 6.001 6.491 1.00 98.12 105 LEU A C 1
ATOM 806 O O . LEU A 1 105 ? -0.870 6.110 5.319 1.00 98.12 105 LEU A O 1
ATOM 810 N N . VAL A 1 106 ? 0.288 6.909 7.062 1.00 97.75 106 VAL A N 1
ATOM 811 C CA . VAL A 1 106 ? 0.960 7.975 6.301 1.00 97.75 106 VAL A CA 1
ATOM 812 C C . VAL A 1 106 ? 1.996 7.374 5.360 1.00 97.75 106 VAL A C 1
ATOM 814 O O . VAL A 1 106 ? 1.909 7.620 4.156 1.00 97.75 106 VAL A O 1
ATOM 817 N N . SER A 1 107 ? 2.895 6.533 5.872 1.00 98.06 107 SER A N 1
ATOM 818 C CA . SER A 1 107 ? 3.918 5.867 5.061 1.00 98.06 107 SER A CA 1
ATOM 819 C C . SER A 1 107 ? 3.307 4.966 3.986 1.00 98.06 107 SER A C 1
ATOM 821 O O . SER A 1 107 ? 3.677 5.071 2.820 1.00 98.06 107 SER A O 1
ATOM 823 N N . ALA A 1 108 ? 2.296 4.160 4.328 1.00 98.19 108 ALA A N 1
ATOM 824 C CA . ALA A 1 108 ? 1.597 3.311 3.365 1.00 98.19 108 ALA A CA 1
ATOM 825 C C . ALA A 1 108 ? 0.928 4.127 2.250 1.00 98.19 108 ALA A C 1
ATOM 827 O O . ALA A 1 108 ? 1.044 3.789 1.073 1.00 98.19 108 ALA A O 1
ATOM 828 N N . SER A 1 109 ? 0.269 5.237 2.594 1.00 97.38 109 SER A N 1
ATOM 829 C CA . SER A 1 109 ? -0.325 6.125 1.592 1.00 97.38 109 SER A CA 1
ATOM 830 C C . SER A 1 109 ? 0.732 6.743 0.676 1.00 97.38 109 SER A C 1
ATOM 832 O O . SER A 1 109 ? 0.485 6.850 -0.523 1.00 97.38 109 SER A O 1
ATOM 834 N N . ALA A 1 110 ? 1.878 7.158 1.219 1.00 96.25 110 ALA A N 1
ATOM 835 C CA . ALA A 1 110 ? 2.969 7.728 0.434 1.00 96.25 110 ALA A CA 1
ATOM 836 C C . ALA A 1 110 ? 3.577 6.686 -0.520 1.00 96.25 110 ALA A C 1
ATOM 838 O O . ALA A 1 110 ? 3.689 6.950 -1.714 1.00 96.25 110 ALA A O 1
ATOM 839 N N . ALA A 1 111 ? 3.864 5.477 -0.029 1.00 97.06 111 ALA A N 1
ATOM 840 C CA . ALA A 1 111 ? 4.410 4.387 -0.837 1.00 97.06 1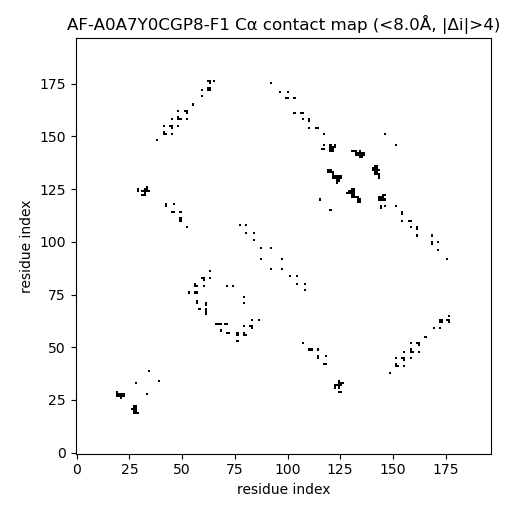11 ALA A CA 1
ATOM 841 C C . ALA A 1 111 ? 3.462 3.958 -1.971 1.00 97.06 111 ALA A C 1
ATOM 843 O O . ALA A 1 111 ? 3.911 3.674 -3.078 1.00 97.06 111 ALA A O 1
ATOM 844 N N . LEU A 1 112 ? 2.144 3.950 -1.741 1.00 96.44 112 LEU A N 1
ATOM 845 C CA . LEU A 1 112 ? 1.162 3.628 -2.786 1.00 96.44 112 LEU A CA 1
ATOM 846 C C . LEU A 1 112 ? 1.028 4.734 -3.842 1.00 96.44 112 LEU A C 1
ATOM 848 O O . LEU A 1 112 ? 0.820 4.436 -5.021 1.00 96.44 112 LEU A O 1
ATOM 852 N N . VAL A 1 113 ? 1.171 6.003 -3.446 1.00 92.62 113 VAL A N 1
ATOM 853 C CA . VAL A 1 113 ? 1.281 7.117 -4.401 1.00 92.62 113 VAL A CA 1
ATOM 854 C C . VAL A 1 113 ? 2.543 6.957 -5.242 1.00 92.62 113 VAL A C 1
ATOM 856 O O . VAL A 1 113 ? 2.461 7.056 -6.464 1.00 92.62 113 VAL A O 1
ATOM 859 N N . GLU A 1 114 ? 3.673 6.634 -4.616 1.00 92.56 114 GLU A N 1
ATOM 860 C CA . GLU A 1 114 ? 4.934 6.429 -5.328 1.00 92.56 114 GLU A CA 1
ATOM 861 C C . GLU A 1 114 ? 4.877 5.217 -6.262 1.00 92.56 114 GLU A C 1
ATOM 863 O O . GLU A 1 114 ? 5.277 5.306 -7.415 1.00 92.56 114 GLU A O 1
ATOM 868 N N . ARG A 1 115 ? 4.243 4.117 -5.850 1.00 93.25 115 ARG A N 1
ATOM 869 C CA . ARG A 1 115 ? 3.950 2.988 -6.744 1.00 93.25 115 ARG A CA 1
ATOM 870 C C . ARG A 1 115 ? 3.134 3.408 -7.962 1.00 93.25 115 ARG A C 1
ATOM 872 O O . ARG A 1 115 ? 3.417 2.942 -9.061 1.00 93.25 115 ARG A O 1
ATOM 879 N N . ASN A 1 116 ? 2.125 4.262 -7.799 1.00 90.12 116 ASN A N 1
ATOM 880 C CA . ASN A 1 116 ? 1.380 4.783 -8.945 1.00 90.12 116 ASN A CA 1
ATOM 881 C C . ASN A 1 116 ? 2.253 5.686 -9.815 1.00 90.12 116 ASN A C 1
ATOM 883 O O . ASN A 1 116 ? 2.103 5.647 -11.033 1.00 90.12 116 ASN A O 1
ATOM 887 N N . ASN A 1 117 ? 3.170 6.452 -9.219 1.00 85.88 117 ASN A N 1
ATOM 888 C CA . ASN A 1 117 ? 4.168 7.189 -9.981 1.00 85.88 117 ASN A CA 1
ATOM 889 C C . ASN A 1 117 ? 4.995 6.209 -10.810 1.00 85.88 117 ASN A C 1
ATOM 891 O O . ASN A 1 117 ? 4.980 6.345 -12.012 1.00 85.88 117 ASN A O 1
ATOM 895 N N . VAL A 1 118 ? 5.589 5.172 -10.226 1.00 86.75 118 VAL A N 1
ATOM 896 C CA . VAL A 1 118 ? 6.440 4.190 -10.922 1.00 86.75 118 VAL A CA 1
ATOM 897 C C . VAL A 1 118 ? 5.685 3.394 -12.002 1.00 86.75 118 VAL A C 1
ATOM 899 O O . VAL A 1 118 ? 6.132 3.322 -13.143 1.00 86.75 118 VAL A O 1
ATOM 902 N N . LEU A 1 119 ? 4.512 2.835 -11.691 1.00 86.25 119 LEU A N 1
ATOM 903 C CA . LEU A 1 119 ? 3.749 1.997 -12.634 1.00 86.25 119 LEU A CA 1
ATOM 904 C C . LEU A 1 119 ? 3.092 2.779 -13.772 1.00 86.25 119 LEU A C 1
ATOM 906 O O . LEU A 1 119 ? 2.821 2.208 -14.825 1.00 86.25 119 LEU A O 1
ATOM 910 N N . HIS A 1 120 ? 2.793 4.059 -13.550 1.00 79.25 120 HIS A N 1
ATOM 911 C CA . HIS A 1 120 ? 2.254 4.949 -14.583 1.00 79.25 120 HIS A CA 1
ATOM 912 C C . HIS A 1 120 ? 3.294 5.941 -15.112 1.00 79.25 120 HIS A C 1
ATOM 914 O O . HIS A 1 120 ? 2.985 6.747 -15.995 1.00 79.25 120 HIS A O 1
ATOM 920 N N . SER A 1 121 ? 4.513 5.886 -14.576 1.00 71.44 121 SER A N 1
ATOM 921 C CA . SER A 1 121 ? 5.702 6.485 -15.154 1.00 71.44 121 SER A CA 1
ATOM 922 C C . SER A 1 121 ? 6.006 5.773 -16.437 1.00 71.44 121 SER A C 1
ATOM 924 O O . SER A 1 121 ? 5.472 4.712 -16.759 1.00 71.44 121 SER A O 1
ATOM 926 N N . LEU A 1 122 ? 6.831 6.436 -17.217 1.00 63.00 122 LEU A N 1
ATOM 927 C CA . LEU A 1 122 ? 7.068 6.063 -18.582 1.00 63.00 122 LEU A CA 1
ATOM 928 C C . LEU A 1 122 ? 8.535 5.871 -18.687 1.00 63.00 122 LEU A C 1
ATOM 930 O O . LEU A 1 122 ? 9.311 6.668 -18.192 1.00 63.00 122 LEU A O 1
ATOM 934 N N . TRP A 1 123 ? 8.863 4.707 -19.178 1.00 66.75 123 TRP A N 1
ATOM 935 C CA . TRP A 1 123 ? 10.165 4.130 -19.059 1.00 66.75 123 TRP A CA 1
ATOM 936 C C . TRP A 1 123 ? 10.812 4.511 -20.409 1.00 66.75 123 TRP A C 1
ATOM 938 O O . TRP A 1 123 ? 10.086 4.628 -21.407 1.00 66.75 123 TRP A O 1
ATOM 948 N N . PRO A 1 124 ? 12.092 4.918 -20.465 1.00 59.19 124 PRO A N 1
ATOM 949 C CA . PRO A 1 124 ? 12.714 5.340 -21.718 1.00 59.19 124 PRO A CA 1
ATOM 950 C C . PRO A 1 124 ? 12.778 4.123 -22.636 1.00 59.19 124 PRO A C 1
ATOM 952 O O . PRO A 1 124 ? 13.608 3.243 -22.452 1.00 59.19 124 PRO A O 1
ATOM 955 N N . ALA A 1 125 ? 11.837 4.059 -23.565 1.00 58.75 125 ALA A N 1
ATOM 956 C CA . ALA A 1 125 ? 11.411 2.814 -24.194 1.00 58.75 125 ALA A CA 1
ATOM 957 C C . ALA A 1 125 ? 11.395 2.910 -25.723 1.00 58.75 125 ALA A C 1
ATOM 959 O O . ALA A 1 125 ? 11.103 1.921 -26.394 1.00 58.75 125 ALA A O 1
ATOM 960 N N . GLN A 1 126 ? 11.691 4.092 -26.270 1.00 65.75 126 GLN A N 1
ATOM 961 C CA . GLN A 1 126 ? 11.838 4.307 -27.705 1.00 65.75 126 GLN A CA 1
ATOM 962 C C . GLN A 1 126 ? 13.308 4.190 -28.120 1.00 65.75 126 GLN A C 1
ATOM 964 O O . GLN A 1 126 ? 14.209 4.484 -27.334 1.00 65.75 126 GLN A O 1
ATOM 969 N N . ASP A 1 127 ? 13.543 3.779 -29.368 1.00 62.69 127 ASP A N 1
ATOM 970 C CA . ASP A 1 127 ? 14.889 3.572 -29.926 1.00 62.69 127 ASP A CA 1
ATOM 971 C C . ASP A 1 127 ? 15.752 4.849 -29.915 1.00 62.69 127 ASP A C 1
ATOM 973 O O . ASP 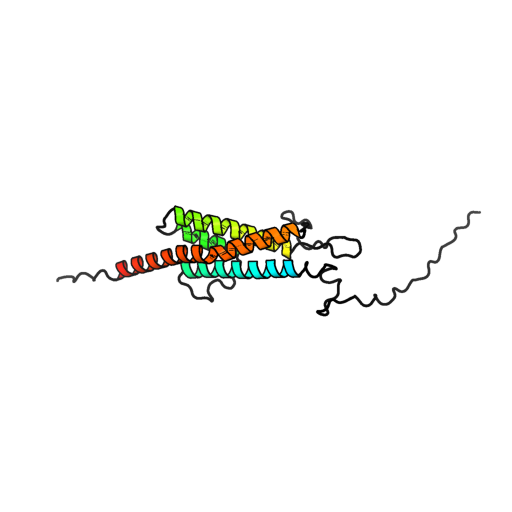A 1 127 ? 16.978 4.775 -29.896 1.00 62.69 127 ASP A O 1
ATOM 977 N N . ASP A 1 128 ? 15.121 6.025 -29.885 1.00 70.44 128 ASP A N 1
ATOM 978 C CA . ASP A 1 128 ? 15.772 7.336 -29.785 1.00 70.44 128 ASP A CA 1
ATOM 979 C C . ASP A 1 128 ? 16.015 7.798 -28.331 1.00 70.44 128 ASP A C 1
ATOM 981 O O . ASP A 1 128 ? 16.484 8.913 -28.092 1.00 70.44 128 ASP A O 1
ATOM 985 N N . GLY A 1 129 ? 15.690 6.951 -27.348 1.00 67.25 129 GLY A N 1
ATOM 986 C CA . GLY A 1 129 ? 15.790 7.254 -25.922 1.00 67.25 129 GLY A CA 1
ATOM 987 C C . GLY A 1 129 ? 14.692 8.184 -25.399 1.00 67.25 129 GLY A C 1
ATOM 988 O O . GLY A 1 129 ? 14.788 8.664 -24.262 1.00 67.25 129 GLY A O 1
ATOM 989 N N . THR A 1 130 ? 13.652 8.468 -26.191 1.00 65.25 130 THR A N 1
ATOM 990 C CA . THR A 1 130 ? 12.524 9.275 -25.730 1.00 65.25 130 THR A CA 1
ATOM 991 C C . THR A 1 130 ? 11.604 8.503 -24.784 1.00 65.25 130 THR A C 1
ATOM 993 O O . THR A 1 130 ? 11.546 7.272 -24.723 1.00 65.25 130 THR A O 1
ATOM 996 N N . TRP A 1 131 ? 10.890 9.286 -23.981 1.00 65.50 131 TRP A N 1
ATOM 997 C CA . TRP A 1 131 ? 10.015 8.817 -22.921 1.00 65.50 131 TRP A CA 1
ATOM 998 C C . TRP A 1 131 ? 8.592 8.793 -23.459 1.00 65.50 131 TRP A C 1
ATOM 1000 O O . TRP A 1 131 ? 8.122 9.799 -24.002 1.00 65.50 131 TRP A O 1
ATOM 1010 N N . PHE A 1 132 ? 7.865 7.698 -23.244 1.00 62.62 132 PHE A N 1
ATOM 1011 C CA . PHE A 1 132 ? 6.415 7.752 -23.399 1.00 62.62 132 PHE A CA 1
ATOM 1012 C C . PHE A 1 132 ? 5.849 8.829 -22.445 1.00 62.62 132 PHE A C 1
ATOM 1014 O O . PHE A 1 132 ? 6.470 9.169 -21.439 1.00 62.62 132 PHE A O 1
ATOM 1021 N N . ARG A 1 133 ? 4.686 9.433 -22.742 1.00 64.00 133 ARG A N 1
ATOM 1022 C CA . ARG A 1 133 ? 4.088 10.497 -21.889 1.00 64.00 133 ARG A CA 1
ATOM 1023 C C . ARG A 1 133 ? 2.570 10.355 -21.659 1.00 64.00 133 ARG A C 1
ATOM 1025 O O . ARG A 1 133 ? 1.805 11.129 -22.202 1.00 64.00 133 ARG A O 1
ATOM 1032 N N . HIS A 1 134 ? 2.092 9.367 -20.912 1.00 64.00 134 HIS A N 1
ATOM 1033 C CA . HIS A 1 134 ? 0.696 9.023 -20.647 1.00 64.00 134 HIS A CA 1
ATOM 1034 C C . HIS A 1 134 ? 0.120 9.644 -19.368 1.00 64.00 134 HIS A C 1
ATOM 1036 O O . HIS A 1 134 ? -1.100 9.740 -19.264 1.00 64.00 134 HIS A O 1
ATOM 1042 N N . ARG A 1 135 ? 0.945 10.084 -18.408 1.00 65.69 135 ARG A N 1
ATOM 1043 C CA . ARG A 1 135 ? 0.440 10.733 -17.192 1.00 65.69 135 ARG A CA 1
ATOM 1044 C C . ARG A 1 135 ? 0.290 12.236 -17.392 1.00 65.69 135 ARG A C 1
ATOM 1046 O O . ARG A 1 135 ? 1.198 12.882 -17.903 1.00 65.69 135 ARG A O 1
ATOM 1053 N N . LEU A 1 136 ? -0.829 12.779 -16.916 1.00 68.75 136 LEU A N 1
ATOM 1054 C CA . LEU A 1 136 ? -1.008 14.213 -16.726 1.00 68.75 136 LEU A CA 1
ATOM 1055 C C . LEU A 1 136 ? -0.633 14.598 -15.287 1.00 68.75 136 LEU A C 1
ATOM 1057 O O . LEU A 1 136 ? -0.972 13.889 -14.333 1.00 68.75 136 LEU A O 1
ATOM 1061 N N . ASP A 1 137 ? 0.090 15.695 -15.127 1.00 74.00 137 ASP A N 1
ATOM 1062 C CA . ASP A 1 137 ? 0.350 16.326 -13.841 1.00 74.00 137 ASP A CA 1
ATOM 1063 C C . ASP A 1 137 ? -0.934 17.007 -13.303 1.00 74.00 137 ASP A C 1
ATOM 1065 O O . ASP A 1 137 ? -1.966 17.031 -13.984 1.00 74.00 137 ASP A O 1
ATOM 1069 N N . PRO A 1 138 ? -0.925 17.572 -12.082 1.00 75.25 138 PRO A N 1
ATOM 1070 C CA . PRO A 1 138 ? -2.086 18.287 -11.545 1.00 75.25 138 PRO A CA 1
ATOM 1071 C C . PRO A 1 138 ? -2.549 19.495 -12.378 1.00 75.25 138 PRO A C 1
ATOM 1073 O O . PRO A 1 138 ? -3.666 19.966 -12.177 1.00 75.25 138 PRO A O 1
ATOM 1076 N N . LYS A 1 139 ? -1.710 20.007 -13.287 1.00 80.56 139 LYS A N 1
ATOM 1077 C CA . LYS A 1 139 ? -2.034 21.093 -14.221 1.00 80.56 139 LYS A CA 1
ATOM 1078 C C . LYS A 1 139 ? -2.582 20.571 -15.555 1.00 80.56 139 LYS A C 1
ATOM 1080 O O . LYS A 1 139 ? -2.990 21.372 -16.391 1.00 80.56 139 LYS A O 1
ATOM 1085 N N . GLY A 1 140 ? -2.636 19.253 -15.748 1.00 78.38 140 GLY A N 1
ATOM 1086 C CA . GLY A 1 140 ? -3.074 18.626 -16.991 1.00 78.38 140 GLY A CA 1
ATOM 1087 C C . GLY A 1 140 ? -1.963 18.474 -18.034 1.00 78.38 140 GLY A C 1
ATOM 1088 O O . GLY A 1 140 ? -2.260 18.145 -19.180 1.00 78.38 140 GLY A O 1
ATOM 1089 N N . GLU A 1 141 ? -0.700 18.701 -17.677 1.00 78.19 141 GLU A N 1
ATOM 1090 C CA . GLU A 1 141 ? 0.445 18.581 -18.579 1.00 78.19 141 GLU A CA 1
ATOM 1091 C C . GLU A 1 141 ? 1.028 17.172 -18.561 1.00 78.19 141 GLU A C 1
ATOM 1093 O O . GLU A 1 141 ? 1.120 16.522 -17.523 1.00 78.19 141 GLU A O 1
ATOM 1098 N N . ARG A 1 142 ? 1.466 16.686 -19.724 1.00 69.25 142 ARG A N 1
ATOM 1099 C CA . ARG A 1 142 ? 2.095 15.370 -19.850 1.00 69.25 142 ARG A CA 1
ATOM 1100 C C . ARG A 1 142 ? 3.435 15.329 -19.103 1.00 69.25 142 ARG A C 1
ATOM 1102 O O . ARG A 1 142 ? 4.440 15.811 -19.622 1.00 69.25 142 ARG A O 1
ATOM 1109 N N . ALA A 1 143 ? 3.455 14.707 -17.927 1.00 65.62 143 ALA A N 1
ATOM 1110 C CA . ALA A 1 143 ? 4.644 14.547 -17.100 1.00 65.62 143 ALA A CA 1
ATOM 1111 C C . ALA A 1 143 ? 5.252 13.148 -17.255 1.00 65.62 143 ALA A C 1
ATOM 1113 O O . ALA A 1 143 ? 4.546 12.138 -17.278 1.00 65.62 143 ALA A O 1
ATOM 1114 N N . ALA A 1 144 ? 6.580 13.104 -17.321 1.00 64.38 144 ALA A N 1
ATOM 1115 C CA . ALA A 1 144 ? 7.364 11.889 -17.164 1.00 64.38 144 ALA A CA 1
ATOM 1116 C C . ALA A 1 144 ? 8.192 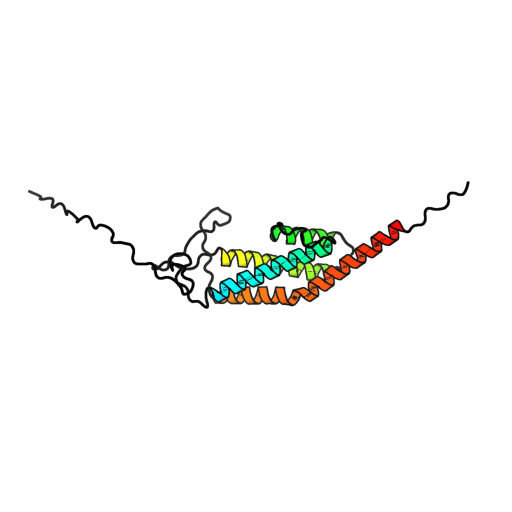12.041 -15.887 1.00 64.38 144 ALA A C 1
ATOM 1118 O O . ALA A 1 144 ? 8.934 13.013 -15.748 1.00 64.38 144 ALA A O 1
ATOM 1119 N N . VAL A 1 145 ? 8.046 11.107 -14.947 1.00 66.00 145 VAL A N 1
ATOM 1120 C CA . VAL A 1 145 ? 8.984 10.994 -13.830 1.00 66.00 145 VAL A CA 1
ATOM 1121 C C . VAL A 1 145 ? 10.039 9.994 -14.266 1.00 66.00 145 VAL A C 1
ATOM 1123 O O . VAL A 1 145 ? 9.721 8.862 -14.631 1.00 66.00 145 VAL A O 1
ATOM 1126 N N . ARG A 1 146 ? 11.295 10.439 -14.281 1.00 68.31 146 ARG A N 1
ATOM 1127 C CA . ARG A 1 146 ? 12.425 9.553 -14.525 1.00 68.31 146 ARG A CA 1
ATOM 1128 C C . ARG A 1 146 ? 12.594 8.687 -13.289 1.00 68.31 146 ARG A C 1
ATOM 1130 O O . ARG A 1 146 ? 13.056 9.197 -12.283 1.00 68.31 146 ARG A O 1
ATOM 1137 N N . THR A 1 147 ? 12.186 7.424 -13.387 1.00 72.25 147 THR A N 1
ATOM 1138 C CA . THR A 1 147 ? 12.409 6.426 -12.341 1.00 72.25 147 THR A CA 1
ATOM 1139 C C . THR A 1 147 ? 13.593 5.545 -12.735 1.00 72.25 147 THR A C 1
ATOM 1141 O O . THR A 1 147 ? 13.518 4.793 -13.707 1.00 72.25 147 THR A O 1
ATOM 1144 N N . GLY A 1 148 ? 14.706 5.675 -12.024 1.00 75.94 148 GLY A N 1
ATOM 1145 C CA . GLY A 1 148 ? 15.885 4.831 -12.151 1.00 75.94 148 GLY A CA 1
ATOM 1146 C C . GLY A 1 148 ? 15.813 3.561 -11.289 1.00 75.94 148 GLY A C 1
ATOM 1147 O O . GLY A 1 148 ? 14.937 3.428 -10.429 1.00 75.94 148 GLY A O 1
ATOM 1148 N N . PRO A 1 149 ? 16.759 2.623 -11.482 1.00 82.00 149 PRO A N 1
ATOM 1149 C CA . PRO A 1 149 ? 16.842 1.392 -10.694 1.00 82.00 149 PRO A CA 1
ATOM 1150 C C . PRO A 1 149 ? 16.902 1.621 -9.177 1.00 82.00 149 PRO A C 1
ATOM 1152 O O . PRO A 1 149 ? 16.206 0.937 -8.430 1.00 82.00 149 PRO A O 1
ATOM 1155 N N . ASP A 1 150 ? 17.666 2.615 -8.720 1.00 86.06 150 ASP A N 1
ATOM 1156 C CA . ASP A 1 150 ? 17.841 2.894 -7.288 1.00 86.06 150 ASP A CA 1
ATOM 1157 C C . ASP A 1 150 ? 16.540 3.346 -6.611 1.00 86.06 150 ASP A C 1
ATOM 1159 O O . ASP A 1 150 ? 16.241 2.943 -5.487 1.00 86.06 150 ASP A O 1
ATOM 1163 N N . GLU A 1 151 ? 15.722 4.132 -7.312 1.00 87.12 151 GLU A N 1
ATOM 1164 C CA . GLU A 1 151 ? 14.429 4.606 -6.808 1.00 87.12 151 GLU A CA 1
ATOM 1165 C C . GLU A 1 151 ? 13.435 3.446 -6.684 1.00 87.12 151 GLU A C 1
ATOM 1167 O O . GLU A 1 151 ? 12.716 3.346 -5.687 1.00 87.12 151 GLU A O 1
ATOM 1172 N N . MET A 1 152 ? 13.446 2.509 -7.640 1.00 90.19 152 MET A N 1
ATOM 1173 C CA . MET A 1 152 ? 12.657 1.280 -7.525 1.00 90.19 152 MET A CA 1
ATOM 1174 C C . MET A 1 152 ? 13.112 0.410 -6.359 1.00 90.19 152 MET A C 1
ATOM 1176 O O . MET A 1 152 ? 12.269 -0.110 -5.631 1.00 90.19 152 MET A O 1
ATOM 1180 N N . LEU A 1 153 ? 14.423 0.239 -6.164 1.00 93.50 153 LEU A N 1
ATOM 1181 C CA . LEU A 1 153 ? 14.957 -0.539 -5.045 1.00 93.50 153 LEU A CA 1
ATOM 1182 C C . LEU A 1 153 ? 14.594 0.100 -3.700 1.00 93.50 153 LEU A C 1
ATOM 1184 O O . LEU A 1 153 ? 14.174 -0.612 -2.784 1.00 93.50 153 LEU A O 1
ATOM 1188 N N . GLY A 1 154 ? 14.674 1.429 -3.601 1.00 95.19 154 GLY A N 1
ATOM 1189 C CA . GLY A 1 154 ? 14.218 2.182 -2.433 1.00 95.19 154 GLY A CA 1
ATOM 1190 C C . GLY A 1 154 ? 12.730 1.964 -2.151 1.00 95.19 154 GLY A C 1
ATOM 1191 O O . GLY A 1 154 ? 12.356 1.631 -1.024 1.00 95.19 154 GLY A O 1
ATOM 1192 N N . LEU A 1 155 ? 11.883 2.056 -3.181 1.00 96.06 155 LEU A N 1
ATOM 1193 C CA . LEU A 1 155 ? 10.448 1.801 -3.053 1.00 96.06 155 LEU A CA 1
ATOM 1194 C C . LEU A 1 155 ? 10.146 0.348 -2.658 1.00 96.06 155 LEU A C 1
ATOM 1196 O O . LEU A 1 155 ? 9.289 0.112 -1.807 1.00 96.06 155 LEU A O 1
ATOM 1200 N N . ILE A 1 156 ? 10.847 -0.631 -3.236 1.00 97.62 156 ILE A N 1
ATOM 1201 C CA . ILE A 1 156 ? 10.722 -2.043 -2.850 1.00 97.62 156 ILE A CA 1
ATOM 1202 C C . ILE A 1 156 ? 11.072 -2.212 -1.371 1.00 97.62 156 ILE A C 1
ATOM 1204 O O . ILE A 1 156 ? 10.308 -2.847 -0.646 1.00 97.62 156 ILE A O 1
ATOM 1208 N N . GLY A 1 157 ? 12.184 -1.631 -0.911 1.00 98.06 157 GLY A N 1
ATOM 1209 C CA . GLY A 1 157 ? 12.594 -1.677 0.494 1.00 98.06 157 GLY A CA 1
ATOM 1210 C C . GLY A 1 157 ? 11.528 -1.108 1.432 1.00 98.06 157 GLY A C 1
ATOM 1211 O O . GLY A 1 157 ? 11.171 -1.748 2.423 1.00 98.06 157 GLY A O 1
ATOM 1212 N N . GLU A 1 158 ? 10.952 0.041 1.080 1.00 98.38 158 GLU A N 1
ATOM 1213 C CA . GLU A 1 158 ? 9.884 0.677 1.856 1.00 98.38 158 GLU A CA 1
ATOM 1214 C C . GLU A 1 158 ? 8.595 -0.162 1.878 1.00 98.38 158 GLU A C 1
ATOM 1216 O O . GLU A 1 158 ? 7.995 -0.370 2.936 1.00 98.38 158 GLU A O 1
ATOM 1221 N N . LEU A 1 159 ? 8.185 -0.716 0.733 1.00 98.38 159 LEU A N 1
ATOM 1222 C CA . LEU A 1 159 ? 7.028 -1.610 0.657 1.00 98.38 159 LEU A CA 1
ATOM 1223 C C . LEU A 1 159 ? 7.247 -2.889 1.477 1.00 98.38 159 LEU A C 1
ATOM 1225 O O . LEU A 1 159 ? 6.336 -3.321 2.183 1.00 98.38 159 LEU A O 1
ATOM 1229 N N . VAL A 1 160 ? 8.446 -3.479 1.433 1.00 98.62 160 VAL A N 1
ATOM 1230 C CA . VAL A 1 160 ? 8.807 -4.642 2.260 1.00 98.62 160 VAL A CA 1
ATOM 1231 C C . VAL A 1 160 ? 8.717 -4.296 3.743 1.00 98.62 160 VAL A C 1
ATOM 1233 O O . VAL A 1 160 ? 8.096 -5.055 4.487 1.00 98.62 160 VAL A O 1
ATOM 1236 N N . ARG A 1 161 ? 9.258 -3.150 4.174 1.00 98.56 161 ARG A N 1
ATOM 1237 C CA . ARG A 1 161 ? 9.171 -2.681 5.566 1.00 98.56 161 ARG A CA 1
ATOM 1238 C C . ARG A 1 161 ? 7.715 -2.576 6.028 1.00 98.56 161 ARG A C 1
ATOM 1240 O O . ARG A 1 161 ? 7.345 -3.168 7.040 1.00 98.56 161 ARG A O 1
ATOM 1247 N N . LEU A 1 162 ? 6.863 -1.906 5.251 1.00 98.50 162 LEU A N 1
ATOM 1248 C CA . LEU A 1 162 ? 5.429 -1.752 5.546 1.00 98.50 162 LEU A CA 1
ATOM 1249 C C . LEU A 1 162 ? 4.681 -3.092 5.583 1.00 98.50 162 LEU A C 1
ATOM 1251 O O . LEU A 1 162 ? 3.749 -3.290 6.369 1.00 98.50 162 LEU A O 1
ATOM 1255 N N . VAL A 1 163 ? 5.085 -4.035 4.736 1.00 98.38 163 VAL A N 1
ATOM 1256 C CA . VAL A 1 163 ? 4.573 -5.405 4.754 1.00 98.38 163 VAL A CA 1
ATOM 1257 C C . VAL A 1 163 ? 5.068 -6.144 6.009 1.00 98.38 163 VAL A C 1
ATOM 1259 O O . VAL A 1 163 ? 4.304 -6.874 6.636 1.00 98.38 163 VAL A O 1
ATOM 1262 N N . GLN A 1 164 ? 6.306 -5.970 6.443 1.00 98.31 164 GLN A N 1
ATOM 1263 C CA . GLN A 1 164 ? 6.816 -6.644 7.640 1.00 98.31 164 GLN A CA 1
ATOM 1264 C C . GLN A 1 164 ? 6.247 -6.069 8.944 1.00 98.31 164 GLN A C 1
ATOM 1266 O O . GLN A 1 164 ? 6.059 -6.816 9.899 1.00 98.31 164 GLN A O 1
ATOM 1271 N N . GLU A 1 165 ? 5.891 -4.784 8.976 1.00 97.88 165 GLU A N 1
ATOM 1272 C CA . GLU A 1 165 ? 5.264 -4.131 10.138 1.00 97.88 165 GLU A CA 1
ATOM 1273 C C . GLU A 1 165 ? 3.801 -4.534 10.363 1.00 97.88 165 GLU A C 1
ATOM 1275 O O . GLU A 1 165 ? 3.263 -4.369 11.462 1.00 97.88 165 GLU A O 1
ATOM 1280 N N . TRP A 1 166 ? 3.157 -5.101 9.341 1.00 97.69 166 TRP A N 1
ATOM 1281 C CA . TRP A 1 166 ? 1.747 -5.484 9.355 1.00 97.69 166 TRP A CA 1
ATOM 1282 C C . TRP A 1 166 ? 1.277 -6.244 10.610 1.00 97.69 166 TRP A C 1
ATOM 1284 O O . TRP A 1 166 ? 0.243 -5.854 11.157 1.00 97.69 166 TRP A O 1
ATOM 1294 N N . PRO A 1 167 ? 1.971 -7.290 11.111 1.00 98.31 167 PRO A N 1
ATOM 1295 C CA . PRO A 1 167 ? 1.486 -8.054 12.261 1.00 98.31 167 PRO A CA 1
ATOM 1296 C C . PRO A 1 167 ? 1.311 -7.196 13.519 1.00 98.31 167 PRO A C 1
ATOM 1298 O O . PRO A 1 167 ? 0.345 -7.382 14.257 1.00 98.31 167 PRO A O 1
ATOM 1301 N N . ASN A 1 168 ? 2.197 -6.218 13.735 1.00 98.12 168 ASN A N 1
ATOM 1302 C CA . ASN A 1 168 ? 2.095 -5.290 14.858 1.00 98.12 168 ASN A CA 1
ATOM 1303 C C . ASN A 1 168 ? 0.857 -4.391 14.720 1.00 98.12 168 ASN A C 1
ATOM 1305 O O . ASN A 1 168 ? 0.060 -4.272 15.649 1.00 98.12 168 ASN A O 1
ATOM 1309 N N . ILE A 1 169 ? 0.647 -3.822 13.530 1.00 98.12 169 ILE A N 1
ATOM 1310 C CA . ILE A 1 169 ? -0.511 -2.964 13.241 1.00 98.12 169 ILE A CA 1
ATOM 1311 C C . ILE A 1 169 ? -1.822 -3.741 13.382 1.00 98.12 169 ILE A C 1
ATOM 1313 O O . ILE A 1 169 ? -2.763 -3.264 14.015 1.00 98.12 169 ILE A O 1
ATOM 1317 N N . CYS A 1 170 ? -1.873 -4.958 12.844 1.00 97.06 170 CYS A N 1
ATOM 1318 C CA . CYS A 1 170 ? -3.032 -5.835 12.953 1.00 97.06 170 CYS A CA 1
ATOM 1319 C C . CYS A 1 170 ? -3.337 -6.200 14.415 1.00 97.06 170 CYS A C 1
ATOM 1321 O O . CYS A 1 170 ? -4.504 -6.251 14.796 1.00 97.06 170 CYS A O 1
ATOM 1323 N N . SER A 1 171 ? -2.310 -6.423 15.242 1.00 97.25 171 SER A N 1
ATOM 1324 C CA . SER A 1 171 ? -2.473 -6.706 16.674 1.00 97.25 171 SER A CA 1
ATOM 1325 C C . SER A 1 171 ? -3.098 -5.527 17.426 1.00 97.25 171 SER A C 1
ATOM 1327 O O . SER A 1 171 ? -4.081 -5.713 18.148 1.00 97.25 171 SER A O 1
ATOM 1329 N N . ILE A 1 172 ? -2.585 -4.310 17.198 1.00 96.50 172 ILE A N 1
ATOM 1330 C CA . ILE A 1 172 ? -3.119 -3.071 17.787 1.00 96.50 172 ILE A CA 1
ATOM 1331 C C . ILE A 1 172 ? -4.578 -2.865 17.364 1.00 96.50 172 ILE A C 1
ATOM 1333 O O . ILE A 1 172 ? -5.459 -2.694 18.199 1.00 96.50 172 ILE A O 1
ATOM 1337 N N . VAL A 1 173 ? -4.868 -2.935 16.064 1.00 95.31 173 VAL A N 1
ATOM 1338 C CA . VAL A 1 173 ? -6.233 -2.710 15.567 1.00 95.31 173 VAL A CA 1
ATOM 1339 C C . VAL A 1 173 ? -7.196 -3.804 16.038 1.00 95.31 173 VAL A C 1
ATOM 1341 O O . VAL A 1 173 ? -8.330 -3.507 16.413 1.00 95.31 173 VAL A O 1
ATOM 1344 N N . GLY A 1 174 ? -6.746 -5.058 16.086 1.00 94.88 174 GLY A N 1
ATOM 1345 C CA . GLY A 1 174 ? -7.541 -6.171 16.597 1.00 94.88 174 GLY A CA 1
ATOM 1346 C C . GLY A 1 174 ? -7.854 -6.063 18.093 1.00 94.88 174 GLY A C 1
ATOM 1347 O O . GLY A 1 174 ? -8.914 -6.520 18.523 1.00 94.88 174 GLY A O 1
ATOM 1348 N N . SER A 1 175 ? -6.979 -5.447 18.899 1.00 94.69 175 SER A N 1
ATOM 1349 C CA . SER A 1 175 ? -7.265 -5.194 20.319 1.00 94.69 175 SER A CA 1
ATOM 1350 C C . SER A 1 175 ? -8.406 -4.185 20.488 1.00 94.69 175 SER A C 1
ATOM 1352 O O . SER A 1 175 ? -9.292 -4.400 21.317 1.00 94.69 175 SER A O 1
ATOM 1354 N N . TRP A 1 176 ? -8.456 -3.152 19.641 1.00 93.75 176 TRP A N 1
ATOM 1355 C CA . TRP A 1 176 ? -9.506 -2.133 19.662 1.00 93.75 176 TRP A CA 1
ATOM 1356 C C . TRP A 1 176 ? -10.894 -2.696 19.345 1.00 93.75 176 TRP A C 1
ATOM 1358 O O . TRP A 1 176 ? -11.872 -2.315 19.994 1.00 93.75 176 TRP A O 1
ATOM 1368 N N . SER A 1 177 ? -10.995 -3.611 18.376 1.00 87.69 177 SER A N 1
ATOM 1369 C CA . SER A 1 177 ? -12.281 -4.220 18.004 1.00 87.69 177 SER A CA 1
ATOM 1370 C C . SER A 1 177 ? -12.875 -5.055 19.143 1.00 87.69 177 SER A C 1
ATOM 1372 O O . SER A 1 177 ? -14.070 -4.952 19.408 1.00 87.69 177 SER A O 1
ATOM 1374 N N . ARG A 1 178 ? -12.043 -5.780 19.905 1.00 88.25 178 ARG A N 1
ATOM 1375 C CA . ARG A 1 178 ? -12.501 -6.558 21.074 1.00 88.25 178 ARG A CA 1
ATOM 1376 C C . ARG A 1 178 ? -13.068 -5.678 22.190 1.00 88.25 178 ARG A C 1
ATOM 1378 O O . ARG A 1 178 ? -14.075 -6.022 22.800 1.00 88.25 178 ARG A O 1
ATOM 1385 N N . VAL A 1 179 ? -12.463 -4.514 22.443 1.00 86.19 179 VAL A N 1
ATOM 1386 C CA . VAL A 1 179 ? -12.963 -3.571 23.464 1.00 86.19 179 VAL A CA 1
ATOM 1387 C C . VAL A 1 179 ? -14.358 -3.043 23.098 1.00 86.19 179 VAL A C 1
ATOM 1389 O O . VAL A 1 179 ? -15.212 -2.897 23.974 1.00 86.19 179 VAL A O 1
ATOM 1392 N N . ARG A 1 180 ? -14.630 -2.809 21.804 1.00 81.44 180 ARG A N 1
ATOM 1393 C CA . ARG A 1 180 ? -15.960 -2.390 21.320 1.00 81.44 180 ARG A CA 1
ATOM 1394 C C . ARG A 1 180 ? -17.040 -3.465 21.528 1.00 81.44 180 ARG A C 1
ATOM 1396 O O . ARG A 1 180 ? -18.174 -3.116 21.859 1.00 81.44 180 ARG A O 1
ATOM 1403 N N . GLU A 1 181 ? -16.708 -4.747 21.375 1.00 81.00 181 GLU A N 1
ATOM 1404 C CA . GLU A 1 181 ? -17.647 -5.863 21.607 1.00 81.00 181 GLU A CA 1
ATOM 1405 C C . GLU A 1 181 ? -18.084 -5.936 23.072 1.00 81.00 181 GLU A C 1
ATOM 1407 O O . GLU A 1 181 ? -19.274 -6.028 23.368 1.00 81.00 181 GLU A O 1
ATOM 1412 N N . HIS A 1 182 ? -17.143 -5.802 24.008 1.00 80.56 182 HIS A N 1
ATOM 1413 C CA . HIS A 1 182 ? -17.476 -5.828 25.433 1.00 80.56 182 HIS A CA 1
ATOM 1414 C C . HIS A 1 182 ? -18.385 -4.661 25.845 1.00 80.56 182 HIS A C 1
ATOM 1416 O O . HIS A 1 182 ? -19.377 -4.875 26.543 1.00 80.56 182 HIS A O 1
ATOM 1422 N N . ALA A 1 183 ? -18.120 -3.452 25.340 1.00 77.75 183 ALA A N 1
ATOM 1423 C CA . ALA A 1 183 ? -18.935 -2.276 25.645 1.00 77.75 183 ALA A CA 1
ATOM 1424 C C . ALA A 1 183 ? 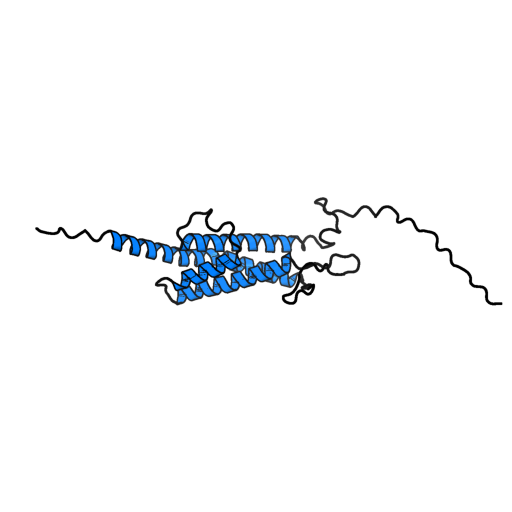-20.381 -2.379 25.115 1.00 77.75 183 ALA A C 1
ATOM 1426 O O . ALA A 1 183 ? -21.303 -1.834 25.718 1.00 77.75 183 ALA A O 1
ATOM 1427 N N . THR A 1 184 ? -20.605 -3.075 23.995 1.00 77.62 184 THR A N 1
ATOM 1428 C CA . THR A 1 184 ? -21.953 -3.238 23.419 1.00 77.62 184 THR A CA 1
ATOM 1429 C C . THR A 1 184 ? -22.778 -4.302 24.147 1.00 77.62 184 THR A C 1
ATOM 1431 O O . THR A 1 184 ? -23.983 -4.114 24.337 1.00 77.62 184 THR A O 1
ATOM 1434 N N . HIS A 1 185 ? -22.151 -5.375 24.640 1.00 76.31 185 HIS A N 1
ATOM 1435 C CA . HIS A 1 185 ? -22.846 -6.418 25.401 1.00 76.31 185 HIS A CA 1
ATOM 1436 C C . HIS A 1 185 ? -23.317 -5.963 26.795 1.00 76.31 185 HIS A C 1
ATOM 1438 O O . HIS A 1 185 ? -24.432 -6.320 27.198 1.00 76.31 185 HIS A O 1
ATOM 1444 N N . GLU A 1 186 ? -22.546 -5.136 27.510 1.00 74.00 186 GLU A N 1
ATOM 1445 C CA . GLU A 1 186 ? -22.930 -4.624 28.841 1.00 74.00 186 GLU A CA 1
ATOM 1446 C C . GLU A 1 186 ? -24.197 -3.751 28.809 1.00 74.00 186 GLU A C 1
ATOM 1448 O O . GLU A 1 186 ? -25.033 -3.822 29.710 1.00 74.00 186 GLU A O 1
ATOM 1453 N N . VAL A 1 187 ? -24.407 -2.980 27.737 1.00 76.56 187 VAL A N 1
ATOM 1454 C CA . VAL A 1 187 ? -25.594 -2.114 27.601 1.00 76.56 187 VAL A CA 1
ATOM 1455 C C . VAL A 1 187 ? -26.878 -2.932 27.415 1.00 76.56 187 VAL A C 1
ATOM 1457 O O . VAL A 1 187 ? -27.935 -2.561 27.925 1.00 76.56 187 VAL A O 1
ATOM 1460 N N . THR A 1 188 ? -26.803 -4.070 26.722 1.00 72.94 188 THR A N 1
ATOM 1461 C CA . THR A 1 188 ? -27.985 -4.909 26.432 1.00 72.94 188 THR A CA 1
ATOM 1462 C C . THR A 1 188 ? -28.412 -5.821 27.582 1.00 72.94 188 THR A C 1
ATOM 1464 O O . THR A 1 188 ? -29.540 -6.311 27.585 1.00 72.94 188 THR A O 1
ATOM 1467 N N . SER A 1 189 ? -27.543 -6.040 28.571 1.00 69.25 189 SER A N 1
ATOM 1468 C CA . SER A 1 189 ? -27.767 -6.992 29.666 1.00 69.25 189 SER A CA 1
ATOM 1469 C C . SER A 1 189 ? -28.257 -6.347 30.968 1.00 69.25 189 SER A C 1
ATOM 1471 O O . SER A 1 189 ? -28.443 -7.053 31.959 1.00 69.25 189 SER A O 1
ATOM 1473 N N . SER A 1 190 ? -28.561 -5.040 30.972 1.00 60.44 190 SER A N 1
ATOM 1474 C CA . SER A 1 190 ? -29.252 -4.392 32.095 1.00 60.44 190 SER A CA 1
ATOM 1475 C C . SER A 1 190 ? -30.655 -5.003 32.258 1.00 60.44 190 SER A C 1
ATOM 1477 O O . SER A 1 190 ? -31.518 -4.783 31.401 1.00 60.44 190 SER A O 1
ATOM 1479 N N . PRO A 1 191 ? -30.918 -5.798 33.315 1.00 61.97 191 PRO A N 1
ATOM 1480 C CA . PRO A 1 191 ? -32.171 -6.521 33.452 1.00 61.97 191 PRO A CA 1
ATOM 1481 C C . PRO A 1 191 ? -33.281 -5.501 33.647 1.00 61.97 191 PRO A C 1
ATOM 1483 O O . PRO A 1 191 ? -33.264 -4.745 34.620 1.00 61.97 191 PRO A O 1
ATOM 1486 N N . GLY A 1 192 ? -34.242 -5.485 32.721 1.00 61.12 192 GLY A N 1
ATOM 1487 C CA . GLY A 1 192 ? -35.452 -4.684 32.830 1.00 61.12 192 GLY A CA 1
ATOM 1488 C C . GLY A 1 192 ? -36.028 -4.828 34.233 1.00 61.12 192 GLY A C 1
ATOM 1489 O O . GLY A 1 192 ? -36.511 -5.898 34.613 1.00 61.12 192 GLY A O 1
ATOM 1490 N N . GLY A 1 193 ? -35.907 -3.754 35.017 1.00 61.84 193 GLY A N 1
ATOM 1491 C CA . GLY A 1 193 ? -36.385 -3.706 36.385 1.00 61.84 193 GLY A CA 1
ATOM 1492 C C . GLY A 1 193 ? -37.828 -4.180 36.411 1.00 61.84 193 GLY A C 1
ATOM 1493 O O . GLY A 1 193 ? -38.692 -3.606 35.743 1.00 61.84 193 GLY A O 1
ATOM 1494 N N . ARG A 1 194 ? -38.082 -5.254 37.168 1.00 61.59 194 ARG A N 1
ATOM 1495 C CA . ARG A 1 194 ? -39.432 -5.693 37.517 1.00 61.59 194 ARG A CA 1
ATOM 1496 C C . ARG A 1 194 ? -40.175 -4.477 38.063 1.00 61.59 194 ARG A C 1
ATOM 1498 O O . ARG A 1 194 ? -39.958 -4.083 39.208 1.00 61.59 194 ARG A O 1
ATOM 1505 N N . ARG A 1 195 ? -41.055 -3.892 37.246 1.00 61.34 195 ARG A N 1
ATOM 1506 C CA . ARG A 1 195 ? -42.079 -2.956 37.707 1.00 61.34 195 ARG A CA 1
ATOM 1507 C C . ARG A 1 195 ? -42.941 -3.718 38.706 1.00 61.34 195 ARG A C 1
ATOM 1509 O O . ARG A 1 195 ? -43.787 -4.516 38.310 1.00 61.34 195 ARG A O 1
ATOM 1516 N N . ARG A 1 196 ? -42.678 -3.513 39.996 1.00 67.50 196 ARG A N 1
ATOM 1517 C CA . ARG A 1 196 ? -43.612 -3.890 41.055 1.00 67.50 196 ARG A CA 1
ATOM 1518 C C . ARG A 1 196 ? -44.860 -3.025 40.867 1.00 67.50 196 ARG A C 1
ATOM 1520 O O . ARG A 1 196 ? -44.748 -1.801 40.839 1.00 67.50 196 ARG A O 1
ATOM 1527 N N . ARG A 1 197 ? -45.993 -3.684 40.633 1.00 73.50 197 ARG A N 1
ATOM 1528 C CA . ARG A 1 197 ? -47.322 -3.121 40.873 1.00 73.50 197 ARG A CA 1
ATOM 1529 C C . ARG A 1 197 ? -47.694 -3.385 42.321 1.00 73.50 197 ARG A C 1
ATOM 1531 O O . ARG A 1 197 ? -47.232 -4.430 42.836 1.00 73.50 197 ARG A O 1
#

Nearest PDB structures (foldseek):
  9cpb-assembly1_6A  TM=2.993E-01  e=1.982E+00  Bos taurus
  3lxt-assembly1_A  TM=2.824E-01  e=9.836E+00  Pseudomonas protegens Pf-5

Mean predicted aligned error: 9.34 Å

Foldseek 3Di:
DDDDDDPPDPDPDPDDPPPFDADPVRHGLQPQADDDPVVVVLLVLLVVLLVVLLLLLVVLLCLLVVHDSVPCPVPDSVVSLVSSLVSLPVDPADPVLSVVLVVLSVLSVVLNVVSCLVVVAFELGDPVSDTDFDDADPVGDGDHDHDDPVNSVVSSVSSVVSVVCSVVNCVRSNVRSVVVVVVVVVVVPPPDPPPDD

Sequence (197 aa):
MTGTESLDTPDRQPGPPPEAARDTFGVPDIVFGRHDEQFYGALGRVAGLAALLEERLRVLLQTLHQADQAAFARMPVGKVVKEIRGEIKKGPRADRECEIVGTYLVSASAALVERNNVLHSLWPAQDDGTWFRHRLDPKGERAAVRTGPDEMLGLIGELVRLVQEWPNICSIVGSWSRVREHATHEVTSSPGGRRRR